Protein AF-A0A0M9AKG0-F1 (afdb_monomer_lite)

Organism: NCBI:txid1705562

Structure (mmCIF, N/CA/C/O backbone):
data_AF-A0A0M9AKG0-F1
#
_entry.id   AF-A0A0M9AKG0-F1
#
loop_
_atom_site.group_PDB
_atom_site.id
_atom_site.type_symbol
_atom_site.label_atom_id
_atom_site.label_alt_id
_atom_site.label_comp_id
_atom_site.label_asym_id
_atom_site.label_entity_id
_atom_site.label_seq_id
_atom_site.pdbx_PDB_ins_code
_atom_site.Cartn_x
_atom_site.Cartn_y
_atom_site.Cartn_z
_atom_site.occupancy
_atom_site.B_iso_or_equiv
_atom_site.auth_seq_id
_atom_site.auth_comp_id
_atom_site.auth_asym_id
_atom_site.auth_atom_id
_atom_site.pdbx_PDB_model_num
ATOM 1 N N . MET A 1 1 ? 23.202 -20.098 -25.723 1.00 34.38 1 MET A N 1
ATOM 2 C CA . MET A 1 1 ? 22.775 -20.138 -24.312 1.00 34.38 1 MET A CA 1
ATOM 3 C C . MET A 1 1 ? 21.914 -18.910 -24.114 1.00 34.38 1 MET A C 1
ATOM 5 O O . MET A 1 1 ? 22.447 -17.815 -24.132 1.00 34.38 1 MET A O 1
ATOM 9 N N . THR A 1 2 ? 20.597 -19.085 -24.135 1.00 39.84 2 THR A N 1
ATOM 10 C CA . THR A 1 2 ? 19.609 -18.013 -23.976 1.00 39.84 2 THR A CA 1
ATOM 11 C C . THR A 1 2 ? 19.445 -17.754 -22.484 1.00 39.84 2 THR A C 1
ATOM 13 O O . THR A 1 2 ? 18.692 -18.467 -21.825 1.00 39.84 2 THR A O 1
ATOM 16 N N . GLY A 1 3 ? 20.219 -16.813 -21.945 1.00 42.75 3 GLY A N 1
ATOM 17 C CA . GLY A 1 3 ? 19.875 -16.190 -20.674 1.00 42.75 3 GLY A CA 1
ATOM 18 C C . GLY A 1 3 ? 18.717 -15.248 -20.957 1.00 42.75 3 GLY A C 1
ATOM 19 O O . GLY A 1 3 ? 18.904 -14.227 -21.606 1.00 42.75 3 GLY A O 1
ATOM 20 N N . THR A 1 4 ? 17.502 -15.647 -20.602 1.00 48.03 4 THR A N 1
ATOM 21 C CA . THR A 1 4 ? 16.463 -14.672 -20.270 1.00 48.03 4 THR A CA 1
ATOM 22 C C . THR A 1 4 ? 16.919 -14.054 -18.959 1.00 48.03 4 THR A C 1
ATOM 24 O O . THR A 1 4 ? 16.683 -14.643 -17.906 1.00 48.03 4 THR A O 1
ATOM 27 N N . ASP A 1 5 ? 17.693 -12.974 -19.046 1.00 61.62 5 ASP A N 1
ATOM 28 C CA . ASP A 1 5 ? 18.072 -12.200 -17.870 1.00 61.62 5 ASP A CA 1
ATOM 29 C C . ASP A 1 5 ? 16.780 -11.594 -17.310 1.00 61.62 5 ASP A C 1
ATOM 31 O O . ASP A 1 5 ? 16.041 -10.912 -18.017 1.00 61.62 5 ASP A O 1
ATOM 35 N N . GLU A 1 6 ? 16.446 -11.947 -16.071 1.00 69.12 6 GLU A N 1
ATOM 36 C CA . GLU A 1 6 ? 15.325 -11.346 -15.350 1.00 69.12 6 GLU A CA 1
ATOM 37 C C . GLU A 1 6 ? 15.531 -9.826 -15.253 1.00 69.12 6 GLU A C 1
ATOM 39 O O . GLU A 1 6 ? 16.676 -9.362 -15.199 1.00 69.12 6 GLU A O 1
ATOM 44 N N . PRO A 1 7 ? 14.450 -9.025 -15.237 1.00 80.50 7 PRO A N 1
ATOM 45 C CA . PRO A 1 7 ? 14.588 -7.579 -15.174 1.00 80.50 7 PRO A CA 1
ATOM 46 C C . PRO A 1 7 ? 15.339 -7.142 -13.920 1.00 80.50 7 PRO A C 1
ATOM 48 O O . PRO A 1 7 ? 14.945 -7.471 -12.802 1.00 80.50 7 PRO A O 1
ATOM 51 N N . GLU A 1 8 ? 16.372 -6.318 -14.093 1.00 87.25 8 GLU A N 1
ATOM 52 C CA . GLU A 1 8 ? 17.011 -5.655 -12.962 1.00 87.25 8 GLU A CA 1
ATOM 53 C C . GLU A 1 8 ? 16.086 -4.564 -12.403 1.00 87.25 8 GLU A C 1
ATOM 55 O O . GLU A 1 8 ? 15.866 -3.510 -13.016 1.00 87.25 8 GLU A O 1
ATOM 60 N N . VAL A 1 9 ? 15.558 -4.811 -11.205 1.00 91.75 9 VAL A N 1
ATOM 61 C CA . VAL A 1 9 ? 14.687 -3.876 -10.488 1.00 91.75 9 VAL A CA 1
ATOM 62 C C . VAL A 1 9 ? 15.486 -3.213 -9.376 1.00 91.75 9 VAL A C 1
ATOM 64 O O . VAL A 1 9 ? 15.793 -3.822 -8.352 1.00 91.75 9 VAL A O 1
ATOM 67 N N . ARG A 1 10 ? 15.823 -1.940 -9.580 1.00 91.88 10 ARG A N 1
ATOM 68 C CA . ARG A 1 10 ? 16.573 -1.130 -8.615 1.00 91.88 10 ARG A CA 1
ATOM 69 C C . ARG A 1 10 ? 15.621 -0.558 -7.573 1.00 91.88 10 ARG A C 1
ATOM 71 O O . ARG A 1 10 ? 14.576 -0.017 -7.940 1.00 91.88 10 ARG A O 1
ATOM 78 N N . VAL A 1 11 ? 15.983 -0.645 -6.296 1.00 92.88 11 VAL A N 1
ATOM 79 C CA . VAL A 1 11 ? 15.228 -0.035 -5.193 1.00 92.88 11 VAL A CA 1
ATOM 80 C C . VAL A 1 11 ? 16.128 0.848 -4.337 1.00 92.88 11 VAL A C 1
ATOM 82 O O . VAL A 1 11 ? 17.211 0.449 -3.920 1.00 92.88 11 VAL A O 1
ATOM 85 N N . SER A 1 12 ? 15.674 2.066 -4.084 1.00 90.94 12 SER A N 1
ATOM 86 C CA . SER A 1 12 ? 16.310 3.043 -3.204 1.00 90.94 12 SER A CA 1
ATOM 87 C C . SER A 1 12 ? 16.049 2.711 -1.732 1.00 90.94 12 SER A C 1
ATOM 89 O O . SER A 1 12 ? 15.058 2.061 -1.392 1.00 90.94 12 SER A O 1
ATOM 91 N N . MET A 1 13 ? 16.905 3.207 -0.833 1.00 85.19 13 MET A N 1
ATOM 92 C CA . MET A 1 13 ? 16.675 3.112 0.615 1.00 85.19 13 MET A CA 1
ATOM 93 C C . MET A 1 13 ? 15.663 4.149 1.130 1.00 85.19 13 MET A C 1
ATOM 95 O O . MET A 1 13 ? 15.179 4.033 2.259 1.00 85.19 13 MET A O 1
ATOM 99 N N . ALA A 1 14 ? 15.362 5.172 0.331 1.00 85.69 14 ALA A N 1
ATOM 100 C CA . ALA A 1 14 ? 14.358 6.198 0.599 1.00 85.69 14 ALA A CA 1
ATOM 101 C C . ALA A 1 14 ? 13.249 6.177 -0.462 1.00 85.69 14 ALA A C 1
ATOM 103 O O . ALA A 1 14 ? 13.510 5.892 -1.629 1.00 85.69 14 ALA A O 1
ATOM 104 N N . SER A 1 15 ? 12.020 6.522 -0.082 1.00 87.94 15 SER A N 1
ATOM 105 C CA . SER A 1 15 ? 10.916 6.672 -1.034 1.00 87.94 15 SER A CA 1
ATOM 106 C C . SER A 1 15 ? 11.050 7.975 -1.825 1.00 87.94 15 SER A C 1
ATOM 108 O O . SER A 1 15 ? 11.291 9.030 -1.233 1.00 87.94 15 SER A O 1
ATOM 110 N N . GLY A 1 16 ? 10.835 7.924 -3.138 1.00 85.25 16 GLY A N 1
ATOM 111 C CA . GLY A 1 16 ? 10.825 9.105 -4.003 1.00 85.25 16 GLY A CA 1
ATOM 112 C C . GLY A 1 16 ? 9.478 9.823 -4.027 1.00 85.25 16 GLY A C 1
ATOM 113 O O . GLY A 1 16 ? 9.414 11.040 -3.883 1.00 85.25 16 GLY A O 1
ATOM 114 N N . LEU A 1 17 ? 8.388 9.076 -4.190 1.00 87.44 17 LEU A N 1
ATOM 115 C CA . LEU A 1 17 ? 7.030 9.617 -4.277 1.00 87.44 17 LEU A CA 1
ATOM 116 C C . LEU A 1 17 ? 6.109 8.859 -3.334 1.00 87.44 17 LEU A C 1
ATOM 118 O O . LEU A 1 17 ? 6.240 7.644 -3.185 1.00 87.44 17 LEU A O 1
ATOM 122 N N . ILE A 1 18 ? 5.182 9.581 -2.711 1.00 90.69 18 ILE A N 1
ATOM 123 C CA . ILE A 1 18 ? 4.145 9.001 -1.864 1.00 90.69 18 ILE A CA 1
ATOM 124 C C . ILE A 1 18 ? 2.788 9.511 -2.340 1.00 90.69 18 ILE A C 1
ATOM 126 O O . ILE A 1 18 ? 2.564 10.723 -2.377 1.00 90.69 18 ILE A O 1
ATOM 130 N N . TRP A 1 19 ? 1.882 8.588 -2.660 1.00 93.44 19 TRP A N 1
ATOM 131 C CA . TRP A 1 19 ? 0.456 8.873 -2.811 1.00 93.44 19 TRP A CA 1
ATOM 132 C C . TRP A 1 19 ? -0.253 8.526 -1.517 1.00 93.44 19 TRP A C 1
ATOM 134 O O . TRP A 1 19 ? -0.078 7.436 -0.974 1.00 93.44 19 TRP A O 1
ATOM 144 N N . GLU A 1 20 ? -1.058 9.455 -1.024 1.00 93.69 20 GLU A N 1
ATOM 145 C CA . GLU A 1 20 ? -1.881 9.258 0.154 1.00 93.69 20 GLU A CA 1
ATOM 146 C C . GLU A 1 20 ? -3.346 9.526 -0.189 1.00 93.69 20 GLU A C 1
ATOM 148 O O . GLU A 1 20 ? -3.754 10.671 -0.396 1.00 93.69 20 GLU A O 1
ATOM 153 N N . PHE A 1 21 ? -4.129 8.452 -0.251 1.00 94.81 21 PHE A N 1
ATOM 154 C CA . PHE A 1 21 ? -5.564 8.477 -0.511 1.00 94.81 21 PHE A CA 1
ATOM 155 C C . PHE A 1 21 ? -6.304 8.534 0.816 1.00 94.81 21 PHE A C 1
ATOM 157 O O . PHE A 1 21 ? -6.074 7.684 1.675 1.00 94.81 21 PHE A O 1
ATOM 164 N N . VAL A 1 22 ? -7.165 9.531 0.999 1.00 94.62 22 VAL A N 1
ATOM 165 C CA . VAL A 1 22 ? -7.749 9.854 2.306 1.00 94.62 22 VAL A CA 1
ATOM 166 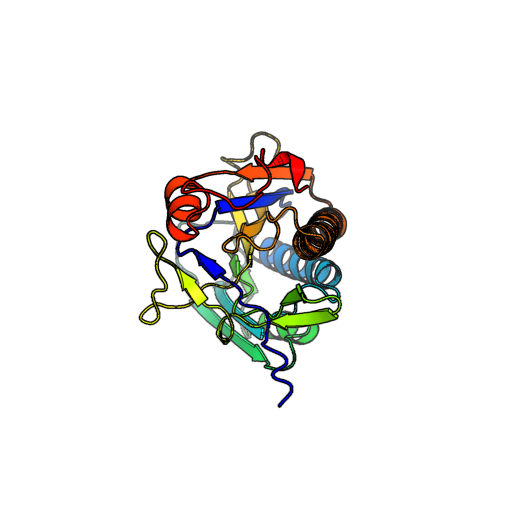C C . VAL A 1 22 ? -9.264 9.725 2.263 1.00 94.62 22 VAL A C 1
ATOM 168 O O . VAL A 1 22 ? -9.910 10.266 1.363 1.00 94.62 22 VAL A O 1
ATOM 171 N N . VAL A 1 23 ? -9.814 9.057 3.277 1.00 94.94 23 VAL A N 1
ATOM 172 C CA . VAL A 1 23 ? -11.254 8.882 3.484 1.00 94.94 23 VAL A CA 1
ATOM 173 C C . VAL A 1 23 ? -11.602 9.256 4.929 1.00 94.94 23 VAL A C 1
ATOM 175 O O . VAL A 1 23 ? -10.952 8.765 5.860 1.00 94.94 23 VAL A O 1
ATOM 178 N N . PRO A 1 24 ? -12.595 10.131 5.165 1.00 94.88 24 PRO A N 1
ATOM 179 C CA . PRO A 1 24 ? -13.084 10.421 6.509 1.00 94.88 24 PRO A CA 1
ATOM 180 C C . PRO A 1 24 ? -13.551 9.154 7.228 1.00 94.88 24 PRO A C 1
ATOM 182 O O . PRO A 1 24 ? -14.281 8.342 6.667 1.00 94.88 24 PRO A O 1
ATOM 185 N N . SER A 1 25 ? -13.154 8.998 8.489 1.00 94.94 25 SER A N 1
ATOM 186 C CA . SER A 1 25 ? -13.636 7.915 9.351 1.00 94.94 25 SER A CA 1
ATOM 187 C C . SER A 1 25 ? -14.855 8.406 10.126 1.00 94.94 25 SER A C 1
ATOM 189 O O . SER A 1 25 ? -14.812 9.474 10.745 1.00 94.94 25 SER A O 1
ATOM 191 N N . SER A 1 26 ? -15.943 7.635 10.085 1.00 94.44 26 SER A N 1
ATOM 192 C CA . SER A 1 26 ? -17.157 7.926 10.856 1.00 94.44 26 SER A CA 1
ATOM 193 C C . SER A 1 26 ? -17.128 7.299 12.250 1.00 94.44 26 SER A C 1
ATOM 195 O O . SER A 1 26 ? -17.953 7.649 13.094 1.00 94.44 26 SER A O 1
ATOM 197 N N . ALA A 1 27 ? -16.164 6.407 12.495 1.00 94.69 27 ALA A N 1
ATOM 198 C CA . ALA A 1 27 ? -15.975 5.748 13.769 1.00 94.69 27 ALA A CA 1
ATOM 199 C C . ALA A 1 27 ? -15.755 6.754 14.902 1.00 94.69 27 ALA A C 1
ATOM 201 O O . ALA A 1 27 ? -14.942 7.678 14.825 1.00 94.69 27 ALA A O 1
ATOM 202 N N . THR A 1 28 ? -16.463 6.510 15.996 1.00 92.81 28 THR A N 1
ATOM 203 C CA . THR A 1 28 ? -16.311 7.219 17.268 1.00 92.81 28 THR A CA 1
ATOM 204 C C . THR A 1 28 ? -15.777 6.297 18.363 1.00 92.81 28 THR A C 1
ATOM 206 O O . THR A 1 28 ? -15.184 6.772 19.340 1.00 92.81 28 THR A O 1
ATOM 209 N N . THR A 1 29 ? -15.915 4.979 18.177 1.00 92.75 29 THR A N 1
ATOM 210 C CA . THR A 1 29 ? -15.406 3.944 19.083 1.00 92.75 29 THR A CA 1
ATOM 211 C C . THR A 1 29 ? -14.364 3.037 18.430 1.00 92.75 29 THR A C 1
ATOM 213 O O . THR A 1 29 ? -14.227 2.981 17.206 1.00 92.75 29 THR A O 1
ATOM 216 N N . CYS A 1 30 ? -13.622 2.297 19.258 1.00 91.94 30 CYS A N 1
ATOM 217 C CA . CYS A 1 30 ? -12.679 1.284 18.787 1.00 91.94 30 CYS A CA 1
ATOM 218 C C . CYS A 1 30 ? -13.396 0.184 17.986 1.00 91.94 30 CYS A C 1
ATOM 220 O O . CYS A 1 30 ? -12.938 -0.183 16.906 1.00 91.94 30 CYS A O 1
ATOM 222 N N . ALA A 1 31 ? -14.542 -0.321 18.464 1.00 92.06 31 ALA A N 1
ATOM 223 C CA . ALA A 1 31 ? -15.277 -1.361 17.742 1.00 92.06 31 ALA A CA 1
ATOM 224 C C . ALA A 1 31 ? -15.759 -0.901 16.353 1.00 92.06 31 ALA A C 1
ATOM 226 O O . ALA A 1 31 ? -15.714 -1.686 15.400 1.00 92.06 31 ALA A O 1
ATOM 227 N N . GLU A 1 32 ? -16.197 0.357 16.235 1.00 95.38 32 GLU A N 1
ATOM 228 C CA . GLU A 1 32 ? -16.553 0.970 14.953 1.00 95.38 32 GLU A CA 1
ATOM 229 C C . GLU A 1 32 ? -15.333 1.098 14.036 1.00 95.38 32 GLU A C 1
ATOM 231 O O . GLU A 1 32 ? -15.406 0.688 12.880 1.00 95.38 32 GLU A O 1
ATOM 236 N N . GLU A 1 33 ? -14.196 1.570 14.556 1.00 95.25 33 GLU A N 1
ATOM 237 C CA . GLU A 1 33 ? -12.953 1.700 13.784 1.00 95.25 33 GLU A CA 1
ATOM 238 C C . GLU A 1 33 ? -12.469 0.360 13.252 1.00 95.25 33 GLU A C 1
ATOM 240 O O . GLU A 1 33 ? -12.181 0.250 12.065 1.00 95.25 33 GLU A O 1
ATOM 245 N N . ALA A 1 34 ? -12.444 -0.685 14.080 1.00 94.88 34 ALA A N 1
ATOM 246 C CA . ALA A 1 34 ? -11.999 -1.994 13.623 1.00 94.88 34 ALA A CA 1
ATOM 247 C C . ALA A 1 34 ? -12.909 -2.531 12.510 1.00 94.88 34 ALA A C 1
ATOM 249 O O . ALA A 1 34 ? -12.433 -3.185 11.583 1.00 94.88 34 ALA A O 1
ATOM 250 N N . LYS A 1 35 ? -14.218 -2.249 12.574 1.00 95.69 35 LYS A N 1
ATOM 251 C CA . LYS A 1 35 ? -15.150 -2.598 11.498 1.00 95.69 35 LYS A CA 1
ATOM 252 C C . LYS A 1 35 ? -14.859 -1.793 10.232 1.00 95.69 35 LYS A C 1
ATOM 254 O O . LYS A 1 35 ? -14.801 -2.398 9.164 1.00 95.69 35 LYS A O 1
ATOM 259 N N . GLU A 1 36 ? -14.660 -0.480 10.352 1.00 96.19 36 GLU A N 1
ATOM 260 C CA . GLU A 1 36 ? -14.293 0.379 9.222 1.00 96.19 36 GLU A CA 1
ATOM 261 C C . GLU A 1 36 ? -12.979 -0.087 8.583 1.00 96.19 36 GLU A C 1
ATOM 263 O O . GLU A 1 36 ? -12.965 -0.358 7.390 1.00 96.19 36 GLU A O 1
ATOM 268 N N . MET A 1 37 ? -11.911 -0.295 9.359 1.00 96.56 37 MET A N 1
ATOM 269 C CA . MET A 1 37 ? -10.606 -0.767 8.877 1.00 96.56 37 MET A CA 1
ATOM 270 C C . MET A 1 37 ? -10.705 -2.107 8.136 1.00 96.56 37 MET A C 1
ATOM 272 O O . MET A 1 37 ? -10.102 -2.288 7.077 1.00 96.56 37 MET A O 1
ATOM 276 N N . VAL A 1 38 ? -11.482 -3.053 8.674 1.00 96.75 38 VAL A N 1
ATOM 277 C CA . VAL A 1 38 ? -11.705 -4.363 8.046 1.00 96.75 38 VAL A CA 1
ATOM 278 C C . VAL A 1 38 ? -12.441 -4.221 6.715 1.00 96.75 38 VAL A C 1
ATOM 280 O O . VAL A 1 38 ? -12.007 -4.806 5.725 1.00 96.75 38 VAL A O 1
ATOM 283 N N . GLN A 1 39 ? -13.524 -3.439 6.681 1.00 96.19 39 GLN A N 1
ATOM 284 C CA . GLN A 1 39 ? -14.291 -3.181 5.456 1.00 96.19 39 GLN A CA 1
ATOM 285 C C . GLN A 1 39 ? -13.451 -2.450 4.407 1.00 96.19 39 GLN A C 1
ATOM 287 O O . GLN A 1 39 ? -13.489 -2.791 3.229 1.00 96.19 39 GLN A O 1
ATOM 292 N N . PHE A 1 40 ? -12.652 -1.487 4.849 1.00 96.06 40 PHE A N 1
ATOM 293 C CA . PHE A 1 40 ? -11.781 -0.692 4.000 1.00 96.06 40 PHE A CA 1
ATOM 294 C C . PHE A 1 40 ? -10.680 -1.541 3.358 1.00 96.06 40 PHE A C 1
ATOM 296 O O . PHE A 1 40 ? -10.438 -1.458 2.156 1.00 96.06 40 PHE A O 1
ATOM 303 N N . CYS A 1 41 ? -10.048 -2.423 4.136 1.00 96.94 41 CYS A N 1
ATOM 304 C CA . CYS A 1 41 ? -9.078 -3.371 3.596 1.00 96.94 41 CYS A CA 1
ATOM 305 C C . CYS A 1 41 ? -9.742 -4.381 2.646 1.00 96.94 41 CYS A C 1
ATOM 307 O O . CYS A 1 41 ? -9.172 -4.670 1.601 1.00 96.94 41 CYS A O 1
ATOM 309 N N . ASP A 1 42 ? -10.935 -4.898 2.967 1.00 96.56 42 ASP A N 1
ATOM 310 C CA . ASP A 1 42 ? -11.700 -5.804 2.089 1.00 96.56 42 ASP A CA 1
ATOM 311 C C . ASP A 1 42 ? -11.968 -5.181 0.708 1.00 96.56 42 ASP A C 1
ATOM 313 O O . ASP A 1 42 ? -11.706 -5.804 -0.322 1.00 96.56 42 ASP A O 1
ATOM 317 N N . GLN A 1 43 ? -12.384 -3.911 0.678 1.00 96.06 43 GLN A N 1
ATOM 318 C CA . GLN A 1 43 ? -12.536 -3.141 -0.561 1.00 96.06 43 GLN A CA 1
ATOM 319 C C . GLN A 1 43 ? -11.206 -3.006 -1.312 1.00 96.06 43 GLN A C 1
ATOM 321 O O . GLN A 1 43 ? -11.139 -3.288 -2.510 1.00 96.06 43 GLN A O 1
ATOM 326 N N . LEU A 1 44 ? -10.134 -2.646 -0.600 1.00 96.12 44 LEU A N 1
ATOM 327 C CA . LEU A 1 44 ? -8.806 -2.431 -1.175 1.00 96.12 44 LEU A CA 1
ATOM 328 C C . LEU A 1 44 ? -8.230 -3.688 -1.849 1.00 96.12 44 LEU A C 1
ATOM 330 O O . LEU A 1 44 ? -7.586 -3.580 -2.889 1.00 96.12 44 LEU A O 1
ATOM 334 N N . TYR A 1 45 ? -8.518 -4.885 -1.326 1.00 95.62 45 TYR A N 1
ATOM 335 C CA . TYR A 1 45 ? -8.111 -6.146 -1.962 1.00 95.62 45 TYR A CA 1
ATOM 336 C C . TYR A 1 45 ? -8.640 -6.304 -3.394 1.00 95.62 45 TYR A C 1
ATOM 338 O O . TYR A 1 45 ? -8.032 -7.021 -4.189 1.00 95.62 45 TYR A O 1
ATOM 346 N N . SER A 1 46 ? -9.745 -5.640 -3.742 1.00 91.88 46 SER A N 1
ATOM 347 C CA . SER A 1 46 ? -10.271 -5.648 -5.112 1.00 91.88 46 SER A CA 1
ATOM 348 C C . SER A 1 46 ? -9.416 -4.806 -6.067 1.00 91.88 46 SER A C 1
ATOM 350 O O . SER A 1 46 ? -9.297 -5.167 -7.234 1.00 91.88 46 SER A O 1
ATOM 352 N N . ALA A 1 47 ? -8.778 -3.739 -5.572 1.00 95.06 47 ALA A N 1
ATOM 353 C CA . ALA A 1 47 ? -7.899 -2.864 -6.355 1.00 95.06 47 ALA A CA 1
ATOM 354 C C . ALA A 1 47 ? -6.525 -3.485 -6.650 1.00 95.06 47 ALA A C 1
ATOM 356 O O . ALA A 1 47 ? -5.819 -3.058 -7.556 1.00 95.06 47 ALA A O 1
ATOM 357 N N . PHE A 1 48 ? -6.121 -4.499 -5.883 1.00 95.62 48 PHE A N 1
ATOM 358 C CA . PHE A 1 48 ? -4.832 -5.170 -6.063 1.00 95.62 48 PHE A CA 1
ATOM 359 C C . PHE A 1 48 ? -4.720 -5.875 -7.419 1.00 95.62 48 PHE A C 1
ATOM 361 O O . PHE A 1 48 ? -3.657 -5.844 -8.049 1.00 95.62 48 PHE A O 1
ATOM 368 N N . GLY A 1 49 ? -5.825 -6.473 -7.878 1.00 90.94 49 GLY A N 1
ATOM 369 C CA . GLY A 1 49 ? -5.925 -7.128 -9.178 1.00 90.94 49 GLY A CA 1
ATOM 370 C C . GLY A 1 49 ? -4.771 -8.098 -9.450 1.00 90.94 49 GLY A C 1
ATOM 371 O O . GLY A 1 49 ? -4.387 -8.900 -8.601 1.00 90.94 49 GLY A O 1
ATOM 372 N N . GLU A 1 50 ? -4.214 -8.018 -10.657 1.00 91.31 50 GLU A N 1
ATOM 373 C CA . GLU A 1 50 ? -2.992 -8.740 -11.037 1.00 91.31 50 GLU A CA 1
ATOM 374 C C . GLU A 1 50 ? -1.715 -7.934 -10.749 1.00 91.31 50 GLU A C 1
ATOM 376 O O . GLU A 1 50 ? -0.618 -8.442 -10.968 1.00 91.31 50 GLU A O 1
ATOM 381 N N . PHE A 1 51 ? -1.840 -6.675 -10.316 1.00 96.69 51 PHE A N 1
ATOM 382 C CA . PHE A 1 51 ? -0.701 -5.775 -10.159 1.00 96.69 51 PHE A CA 1
ATOM 383 C C . PHE A 1 51 ? 0.094 -6.062 -8.887 1.00 96.69 51 PHE A C 1
ATOM 385 O O . PHE A 1 51 ? 1.318 -6.143 -8.948 1.00 96.69 51 PHE A O 1
ATOM 392 N N . LEU A 1 52 ? -0.592 -6.224 -7.754 1.00 96.38 52 LEU A N 1
ATOM 393 C CA . LEU A 1 52 ? 0.018 -6.411 -6.439 1.00 96.38 52 LEU A CA 1
ATOM 394 C C . LEU A 1 52 ? -0.575 -7.654 -5.777 1.00 96.38 52 LEU A C 1
ATOM 396 O O . LEU A 1 52 ? -1.785 -7.783 -5.648 1.00 96.38 52 LEU A O 1
ATOM 400 N N . VAL A 1 53 ? 0.269 -8.568 -5.308 1.00 97.19 53 VAL A N 1
ATOM 401 C CA . VAL A 1 53 ? -0.163 -9.723 -4.512 1.00 97.19 53 VAL A CA 1
ATOM 402 C C . VAL A 1 53 ? 0.561 -9.694 -3.165 1.00 97.19 53 VAL A C 1
ATOM 404 O O . VAL A 1 53 ? 1.774 -9.916 -3.136 1.00 97.19 53 VAL A O 1
ATOM 407 N N . PRO A 1 54 ? -0.135 -9.449 -2.040 1.00 96.69 54 PRO A N 1
ATOM 408 C CA . PRO A 1 54 ? 0.521 -9.384 -0.742 1.00 96.69 54 PRO A CA 1
ATOM 409 C C . PRO A 1 54 ? 0.963 -10.768 -0.280 1.00 96.69 54 PRO A C 1
ATOM 411 O O . PRO A 1 54 ? 0.176 -11.714 -0.318 1.00 96.69 54 PRO A O 1
ATOM 414 N N . LEU A 1 55 ? 2.216 -10.910 0.163 1.00 97.38 55 LEU A N 1
ATOM 415 C CA . LEU A 1 55 ? 2.746 -12.193 0.651 1.00 97.38 55 LEU A CA 1
ATOM 416 C C . LEU A 1 55 ? 2.934 -12.210 2.168 1.00 97.38 55 LEU A C 1
ATOM 418 O O . LEU A 1 55 ? 2.937 -13.296 2.761 1.00 97.38 55 LEU A O 1
ATOM 422 N N . GLU A 1 56 ? 3.072 -11.039 2.795 1.00 97.00 56 GLU A N 1
ATOM 423 C CA . GLU A 1 56 ? 3.174 -10.864 4.240 1.00 97.00 56 GLU A CA 1
ATOM 424 C C . GLU A 1 56 ? 2.334 -9.672 4.723 1.00 97.00 56 GLU A C 1
ATOM 426 O O . GLU A 1 56 ? 2.297 -8.616 4.101 1.00 97.00 56 GLU A O 1
ATOM 431 N N . ILE A 1 57 ? 1.646 -9.841 5.853 1.00 96.38 57 ILE A N 1
ATOM 432 C CA . ILE A 1 57 ? 0.943 -8.757 6.552 1.00 96.38 57 ILE A CA 1
ATOM 433 C C . ILE A 1 57 ? 1.263 -8.898 8.037 1.00 96.38 57 ILE A C 1
ATOM 435 O O . ILE A 1 57 ? 0.967 -9.938 8.638 1.00 96.38 57 ILE A O 1
ATOM 439 N N . SER A 1 58 ? 1.864 -7.862 8.628 1.00 96.12 58 SER A N 1
ATOM 440 C CA . SER A 1 58 ? 2.269 -7.845 10.037 1.00 96.12 58 SER A CA 1
ATOM 441 C C . SER A 1 58 ? 1.760 -6.599 10.757 1.00 96.12 58 SER A C 1
ATOM 443 O O . SER A 1 58 ? 2.155 -5.476 10.450 1.00 96.12 58 SER A O 1
ATOM 445 N N . TYR A 1 59 ? 0.855 -6.777 11.720 1.00 96.44 59 TYR A N 1
ATOM 446 C CA . TYR A 1 59 ? 0.160 -5.662 12.365 1.00 96.44 59 TYR A CA 1
ATOM 447 C C . TYR A 1 59 ? -0.241 -5.951 13.811 1.00 96.44 59 TYR A C 1
ATOM 449 O O . TYR A 1 59 ? -0.219 -7.087 14.290 1.00 96.44 59 TYR A O 1
ATOM 457 N N . GLY A 1 60 ? -0.573 -4.882 14.534 1.00 94.44 60 GLY A N 1
ATOM 458 C CA . GLY A 1 60 ? -1.060 -4.938 15.905 1.00 94.44 60 GLY A CA 1
ATOM 459 C C . GLY A 1 60 ? -2.570 -4.750 15.969 1.00 94.44 60 GLY A C 1
ATOM 460 O O . GLY A 1 60 ? -3.115 -3.895 15.278 1.00 94.44 60 GLY A O 1
ATOM 461 N N . ILE A 1 61 ? -3.224 -5.522 16.832 1.00 94.12 61 ILE A N 1
ATOM 462 C CA . ILE A 1 61 ? -4.613 -5.323 17.238 1.00 94.12 61 ILE A CA 1
ATOM 463 C C . ILE A 1 61 ? -4.611 -5.093 18.741 1.00 94.12 61 ILE A C 1
ATOM 465 O O . ILE A 1 61 ? -4.178 -5.963 19.497 1.00 94.12 61 ILE A O 1
ATOM 469 N N . THR A 1 62 ? -5.102 -3.944 19.185 1.00 91.94 62 THR A N 1
ATOM 470 C CA . THR A 1 62 ? -5.288 -3.690 20.615 1.00 91.94 62 THR A CA 1
ATOM 471 C C . THR A 1 62 ? -6.679 -4.155 21.023 1.00 91.94 62 THR A C 1
ATOM 473 O O . THR A 1 62 ? -7.668 -3.745 20.419 1.00 91.94 62 THR A O 1
ATOM 476 N N . LYS A 1 63 ? -6.766 -5.024 22.032 1.00 90.69 63 LYS A N 1
ATOM 477 C CA . LYS A 1 63 ? -8.026 -5.516 22.598 1.00 90.69 63 LYS A CA 1
ATOM 478 C C . LYS A 1 63 ? -8.447 -4.680 23.797 1.00 90.69 63 LYS A C 1
ATOM 480 O O . LYS A 1 63 ? -7.610 -4.309 24.622 1.00 90.69 63 LYS A O 1
ATOM 485 N N . PHE A 1 64 ? -9.754 -4.509 23.941 1.00 87.94 64 PHE A N 1
ATOM 486 C CA . PHE A 1 64 ? -10.369 -3.888 25.104 1.00 87.94 64 PHE A CA 1
ATOM 487 C C . PHE A 1 64 ? -11.498 -4.766 25.657 1.00 87.94 64 PHE A C 1
ATOM 489 O O . PHE A 1 64 ? -12.247 -5.404 24.907 1.00 87.94 64 PHE A O 1
ATOM 496 N N . ASP A 1 65 ? -11.621 -4.773 26.986 1.00 85.62 65 ASP A N 1
ATOM 497 C CA . ASP A 1 65 ? -12.656 -5.522 27.714 1.00 85.62 65 ASP A CA 1
ATOM 498 C C . ASP A 1 65 ? -14.049 -4.896 27.579 1.00 85.62 65 ASP A C 1
ATOM 500 O O . ASP A 1 65 ? -15.049 -5.555 27.849 1.00 85.62 65 ASP A O 1
ATOM 504 N N . GLN A 1 66 ? -14.116 -3.627 27.172 1.00 86.44 66 GLN A N 1
ATOM 505 C CA . GLN A 1 66 ? -15.329 -2.869 26.872 1.00 86.44 66 GLN A CA 1
ATOM 506 C C . GLN A 1 66 ? -15.056 -1.978 25.662 1.00 86.44 66 GLN A C 1
ATOM 508 O O . GLN A 1 66 ? -13.902 -1.640 25.398 1.00 86.44 66 GLN A O 1
ATOM 513 N N . ASP A 1 67 ? -16.104 -1.585 24.941 1.00 88.00 67 ASP A N 1
ATOM 514 C CA . ASP A 1 67 ? -15.947 -0.596 23.878 1.00 88.00 67 ASP A CA 1
ATOM 515 C C . ASP A 1 67 ? -15.664 0.793 24.456 1.00 88.00 67 ASP A C 1
ATOM 517 O O . ASP A 1 67 ? -16.201 1.185 25.496 1.00 88.00 67 ASP A O 1
ATOM 521 N N . THR A 1 68 ? -14.777 1.525 23.793 1.00 83.31 68 THR A N 1
ATOM 522 C CA . THR A 1 68 ? -14.259 2.808 24.268 1.00 83.31 68 THR A CA 1
ATOM 523 C C . THR A 1 68 ? -14.174 3.796 23.123 1.00 83.31 68 THR A C 1
ATOM 525 O O . THR A 1 68 ? -13.956 3.406 21.977 1.00 83.31 68 THR A O 1
ATOM 528 N N . ASN A 1 69 ? -14.255 5.087 23.443 1.00 86.75 69 ASN A N 1
ATOM 529 C CA . ASN A 1 69 ? -13.957 6.145 22.481 1.00 86.75 69 ASN A CA 1
ATOM 530 C C . ASN A 1 69 ? -12.549 5.962 21.898 1.00 86.75 69 ASN A C 1
ATOM 532 O O . ASN A 1 69 ? -11.646 5.490 22.598 1.00 86.75 69 ASN A O 1
ATOM 536 N N . LEU A 1 70 ? -12.353 6.412 20.660 1.00 80.44 70 LEU A N 1
ATOM 537 C CA . LEU A 1 70 ? -11.046 6.437 20.006 1.00 80.44 70 LEU A CA 1
ATOM 538 C C . LEU A 1 70 ? -10.042 7.237 20.849 1.00 80.44 70 LEU A C 1
ATOM 540 O O . LEU A 1 70 ? -10.100 8.463 20.933 1.00 80.44 70 LEU A O 1
ATOM 544 N N . ARG A 1 71 ? -9.145 6.529 21.543 1.00 67.12 71 ARG A N 1
ATOM 545 C CA . ARG A 1 71 ? -8.092 7.119 22.378 1.00 67.12 71 ARG A CA 1
ATOM 546 C C . ARG A 1 71 ? -6.731 6.529 22.006 1.00 67.12 71 ARG A C 1
ATOM 548 O O . ARG A 1 71 ? -6.382 5.471 22.525 1.00 67.12 71 ARG A O 1
ATOM 555 N N . PRO A 1 72 ? -5.928 7.229 21.187 1.00 55.00 72 PRO A N 1
ATOM 556 C CA . PRO A 1 72 ? -4.575 6.792 20.839 1.00 55.00 72 PRO A CA 1
ATOM 557 C C . PRO A 1 72 ? -3.558 6.878 22.000 1.00 55.00 72 PRO A C 1
ATOM 559 O O . PRO A 1 72 ? -2.440 6.387 21.862 1.00 55.00 72 PRO A O 1
ATOM 562 N N . ASP A 1 73 ? -3.933 7.439 23.161 1.00 53.50 73 ASP A N 1
ATOM 563 C CA . ASP A 1 73 ? -2.947 7.918 24.147 1.00 53.50 73 ASP A CA 1
ATOM 564 C C . ASP A 1 73 ? -2.978 7.187 25.506 1.00 53.50 73 ASP A C 1
ATOM 566 O O . ASP A 1 73 ? -2.021 7.264 26.278 1.00 53.50 73 ASP A O 1
ATOM 570 N N . SER A 1 74 ? -4.057 6.465 25.835 1.00 52.94 74 SER A N 1
ATOM 571 C CA . SER A 1 74 ? -4.188 5.744 27.113 1.00 52.94 74 SER A CA 1
ATOM 572 C C . SER A 1 74 ? -4.135 4.236 26.885 1.00 52.94 74 SER A C 1
ATOM 574 O O . SER A 1 74 ? -5.148 3.582 26.660 1.00 52.94 74 SER A O 1
ATOM 576 N N . ASN A 1 75 ? -2.914 3.710 26.918 1.00 56.88 75 ASN A N 1
ATOM 577 C CA . ASN A 1 75 ? -2.520 2.356 26.534 1.00 56.88 75 ASN A CA 1
ATOM 578 C C . ASN A 1 75 ? -2.941 1.281 27.569 1.00 56.88 75 ASN A C 1
ATOM 580 O O . ASN A 1 75 ? -2.092 0.651 28.196 1.00 56.88 75 ASN A O 1
ATOM 584 N N . THR A 1 76 ? -4.244 1.102 27.809 1.00 69.69 76 THR A N 1
ATOM 585 C CA . THR A 1 76 ? -4.761 0.101 28.771 1.00 69.69 76 THR A CA 1
ATOM 586 C C . THR A 1 76 ? -5.184 -1.221 28.128 1.00 69.69 76 THR A C 1
ATOM 588 O O . THR A 1 76 ? -5.574 -2.135 28.847 1.00 69.69 76 THR A O 1
ATOM 591 N N . GLY A 1 77 ? -5.150 -1.324 26.797 1.00 79.06 77 GLY A N 1
ATOM 592 C CA . GLY A 1 77 ? -5.545 -2.532 26.072 1.00 79.06 77 GLY A CA 1
ATOM 593 C C . GLY A 1 77 ? -4.416 -3.555 25.915 1.00 79.06 77 GLY A C 1
ATOM 594 O O . GLY A 1 77 ? -3.231 -3.222 25.972 1.00 79.06 77 GLY A O 1
ATOM 595 N N . GLU A 1 78 ? -4.785 -4.815 25.687 1.00 89.62 78 GLU A N 1
ATOM 596 C CA . GLU A 1 78 ? -3.841 -5.899 25.392 1.00 89.62 78 GLU A CA 1
ATOM 597 C C . GLU A 1 78 ? -3.458 -5.863 23.905 1.00 89.62 78 GLU A C 1
ATOM 599 O O . GLU A 1 78 ? -4.320 -5.994 23.037 1.00 89.62 78 GLU A O 1
ATOM 604 N N . LEU A 1 79 ? -2.167 -5.714 23.594 1.00 91.62 79 LEU A N 1
ATOM 605 C CA . LEU A 1 79 ? -1.682 -5.756 22.214 1.00 91.62 79 LEU A CA 1
ATOM 606 C C . LEU A 1 79 ? -1.496 -7.199 21.739 1.00 91.62 79 LEU A C 1
ATOM 608 O O . LEU A 1 79 ? -0.635 -7.928 22.232 1.00 91.62 79 LEU A O 1
ATOM 612 N N . VAL A 1 80 ? -2.216 -7.562 20.686 1.00 93.94 80 VAL A N 1
ATOM 613 C CA . VAL A 1 80 ? -2.060 -8.822 19.967 1.00 93.94 80 VAL A CA 1
ATOM 614 C C . VAL A 1 80 ? -1.383 -8.563 18.632 1.00 93.94 80 VAL A C 1
ATOM 616 O O . VAL A 1 80 ? -1.880 -7.805 17.803 1.00 93.94 80 VAL A O 1
ATOM 619 N N . ARG A 1 81 ? -0.244 -9.216 18.396 1.00 95.25 81 ARG A N 1
ATOM 620 C CA . ARG A 1 81 ? 0.428 -9.175 17.093 1.00 95.25 81 ARG A CA 1
ATOM 621 C C . ARG A 1 81 ? -0.154 -10.232 16.162 1.00 95.25 81 ARG A C 1
ATOM 623 O O . ARG A 1 81 ? -0.391 -11.373 16.568 1.00 95.25 81 ARG A O 1
ATOM 630 N N . ARG A 1 82 ? -0.377 -9.842 14.912 1.00 95.31 82 ARG A N 1
ATOM 631 C CA . ARG A 1 82 ? -0.812 -10.707 13.819 1.00 95.31 82 ARG A CA 1
ATOM 632 C C . ARG A 1 82 ? 0.248 -10.706 12.741 1.00 95.31 82 ARG A C 1
ATOM 634 O O . ARG A 1 82 ? 0.741 -9.654 12.361 1.00 95.31 82 ARG A O 1
ATOM 641 N N . GLU A 1 83 ? 0.572 -11.901 12.274 1.00 96.62 83 GLU A N 1
ATOM 642 C CA . GLU A 1 83 ? 1.505 -12.133 11.185 1.00 96.62 83 GLU A CA 1
ATOM 643 C C . GLU A 1 83 ? 0.893 -13.206 10.290 1.00 96.62 83 GLU A C 1
ATOM 645 O O . GLU A 1 83 ? 0.649 -14.334 10.728 1.00 96.62 83 GLU A O 1
ATOM 650 N N . VAL A 1 84 ? 0.591 -12.833 9.051 1.00 97.12 84 VAL A N 1
ATOM 651 C CA . VAL A 1 84 ? 0.081 -13.742 8.023 1.00 97.12 84 VAL A CA 1
ATOM 652 C C . VAL A 1 84 ? 1.125 -13.801 6.926 1.00 97.12 84 VAL A C 1
ATOM 654 O O . VAL A 1 84 ? 1.585 -12.763 6.462 1.00 97.12 84 VAL A O 1
ATOM 657 N N . ARG A 1 85 ? 1.512 -15.013 6.525 1.00 97.50 85 ARG A N 1
ATOM 658 C CA . ARG A 1 85 ? 2.471 -15.244 5.443 1.00 97.50 85 ARG A CA 1
ATOM 659 C C . ARG A 1 85 ? 1.950 -16.310 4.501 1.00 97.50 85 ARG A C 1
ATOM 661 O O . ARG A 1 85 ? 1.684 -17.432 4.934 1.00 97.50 85 ARG A O 1
ATOM 668 N N . ASN A 1 86 ? 1.869 -15.988 3.216 1.00 96.94 86 ASN A N 1
ATOM 669 C CA . ASN A 1 86 ? 1.487 -16.944 2.187 1.00 96.94 86 ASN A CA 1
ATOM 670 C C . ASN A 1 86 ? 2.262 -16.671 0.893 1.00 96.94 86 ASN A C 1
ATOM 672 O O . ASN A 1 86 ? 2.007 -15.703 0.188 1.00 96.94 86 ASN A O 1
ATOM 676 N N . LYS A 1 87 ? 3.175 -17.584 0.536 1.00 94.06 87 LYS A N 1
ATOM 677 C CA . LYS A 1 87 ? 3.979 -17.487 -0.695 1.00 94.06 87 LYS A CA 1
ATOM 678 C C . LYS A 1 87 ? 3.150 -17.521 -1.981 1.00 94.06 87 LYS A C 1
ATOM 680 O O . LYS A 1 87 ? 3.670 -17.217 -3.045 1.00 94.06 87 LYS A O 1
ATOM 685 N N . LYS A 1 88 ? 1.888 -17.946 -1.930 1.00 95.25 88 LYS A N 1
ATOM 686 C CA . LYS A 1 88 ? 0.987 -17.928 -3.092 1.00 95.25 88 LYS A CA 1
ATOM 687 C C . LYS A 1 88 ? 0.174 -16.637 -3.194 1.00 95.25 88 LYS A C 1
ATOM 689 O O . LYS A 1 88 ? -0.559 -16.493 -4.163 1.00 95.25 88 LYS A O 1
ATOM 694 N N . GLY A 1 89 ? 0.319 -15.731 -2.233 1.00 96.38 89 GLY A N 1
ATOM 695 C CA . GLY A 1 89 ? -0.562 -14.589 -2.051 1.00 96.38 89 GLY A CA 1
ATOM 696 C C . GLY A 1 89 ? -1.517 -14.809 -0.892 1.00 96.38 89 GLY A C 1
ATOM 697 O O . GLY A 1 89 ? -2.096 -15.885 -0.743 1.00 96.38 89 GLY A O 1
ATOM 698 N N . ILE A 1 90 ? -1.651 -13.782 -0.063 1.00 97.50 90 ILE A N 1
ATOM 699 C CA . ILE A 1 90 ? -2.633 -13.698 1.008 1.00 97.50 90 ILE A CA 1
ATOM 700 C C . ILE A 1 90 ? -3.951 -13.280 0.369 1.00 97.50 90 ILE A C 1
ATOM 702 O O . ILE A 1 90 ? -4.040 -12.251 -0.294 1.00 97.50 90 ILE A O 1
ATOM 706 N N . SER A 1 91 ? -4.981 -14.092 0.557 1.00 96.38 91 SER A N 1
ATOM 707 C CA . SER A 1 91 ? -6.337 -13.745 0.144 1.00 96.38 91 SER A CA 1
ATOM 708 C C . SER A 1 91 ? -7.000 -12.801 1.144 1.00 96.38 91 SER A C 1
ATOM 710 O O . SER A 1 91 ? -6.720 -12.842 2.346 1.00 96.38 91 SER A O 1
ATOM 712 N N . VAL A 1 92 ? -7.993 -12.041 0.677 1.00 96.25 92 VAL A N 1
ATOM 713 C CA . VAL A 1 92 ? -8.834 -11.223 1.561 1.00 96.25 92 VAL A CA 1
ATOM 714 C C . VAL A 1 92 ? -9.457 -12.057 2.683 1.00 96.25 92 VAL A C 1
ATOM 716 O O . VAL A 1 92 ? -9.474 -11.643 3.833 1.00 96.25 92 VAL A O 1
ATOM 719 N N . ARG A 1 93 ? -9.855 -13.307 2.406 1.00 97.06 93 ARG A N 1
ATOM 720 C CA . ARG A 1 93 ? -10.390 -14.225 3.422 1.00 97.06 93 ARG A CA 1
ATOM 721 C C . ARG A 1 93 ? -9.372 -14.553 4.518 1.00 97.06 93 ARG A C 1
ATOM 723 O O . ARG A 1 93 ? -9.760 -14.682 5.680 1.00 97.06 93 ARG A O 1
ATOM 730 N N . GLU A 1 94 ? -8.102 -14.742 4.166 1.00 97.38 94 GLU A N 1
ATOM 731 C CA . GLU A 1 94 ? -7.035 -14.982 5.144 1.00 97.38 94 GLU A CA 1
ATOM 732 C C . GLU A 1 94 ? -6.795 -13.749 6.014 1.00 97.38 94 GLU A C 1
ATOM 734 O O . GLU A 1 94 ? -6.700 -13.893 7.234 1.00 97.38 94 GLU A O 1
ATOM 739 N N . PHE A 1 95 ? -6.792 -12.555 5.415 1.00 96.88 95 PHE A N 1
ATOM 740 C CA . PHE A 1 95 ? -6.730 -11.292 6.151 1.00 96.88 95 PHE A CA 1
ATOM 741 C C . PHE A 1 95 ? -7.938 -11.103 7.085 1.00 96.88 95 PHE A C 1
ATOM 743 O O . PHE A 1 95 ? -7.775 -10.883 8.283 1.00 96.88 95 PHE A O 1
ATOM 750 N N . LEU A 1 96 ? -9.165 -11.275 6.587 1.00 96.31 96 LEU A N 1
ATOM 751 C CA . LEU A 1 96 ? -10.378 -11.164 7.403 1.00 96.31 96 LEU A CA 1
ATOM 752 C C . LEU A 1 96 ? -10.320 -12.122 8.599 1.00 96.31 96 LEU A C 1
ATOM 754 O O . LEU A 1 96 ? -10.598 -11.725 9.729 1.00 96.31 96 LEU A O 1
ATOM 758 N N . LYS A 1 97 ? -9.862 -13.361 8.381 1.00 96.50 97 LYS A N 1
ATOM 759 C CA . LYS A 1 97 ? -9.669 -14.329 9.464 1.00 96.50 97 LYS A CA 1
ATOM 760 C C . LYS A 1 97 ? -8.602 -13.884 10.471 1.00 96.50 97 LYS A C 1
ATOM 762 O O . LYS A 1 97 ? -8.771 -14.134 11.660 1.00 96.50 97 LYS A O 1
ATOM 767 N N . SER A 1 98 ? -7.514 -13.242 10.039 1.00 95.62 98 SER A N 1
ATOM 768 C CA . SER A 1 98 ? -6.456 -12.800 10.961 1.00 95.62 98 SER A CA 1
ATOM 769 C C . SER A 1 98 ? -6.876 -11.638 11.855 1.00 95.62 98 SER A C 1
ATOM 771 O O . SER A 1 98 ? -6.311 -11.473 12.938 1.00 95.62 98 SER A O 1
ATOM 773 N N . THR A 1 99 ? -7.876 -10.859 11.436 1.00 94.88 99 THR A N 1
ATOM 774 C CA . THR A 1 99 ? -8.442 -9.782 12.259 1.00 94.88 99 THR A CA 1
ATOM 775 C C . THR A 1 99 ? -9.272 -10.310 13.426 1.00 94.88 99 THR A C 1
ATOM 777 O O . THR A 1 99 ? -9.515 -9.569 14.379 1.00 94.88 99 THR A O 1
ATOM 780 N N . ASP A 1 100 ? -9.671 -11.586 13.399 1.00 91.81 100 ASP A N 1
ATOM 781 C CA . ASP A 1 100 ? -10.424 -12.213 14.478 1.00 91.81 100 ASP A CA 1
ATOM 782 C C . ASP A 1 100 ? -9.558 -12.429 15.729 1.00 91.81 100 ASP A C 1
ATOM 784 O O . ASP A 1 100 ? -8.409 -12.890 15.667 1.00 91.81 100 ASP A O 1
ATOM 788 N N . VAL A 1 101 ? -10.091 -12.034 16.885 1.00 86.69 101 VAL A N 1
ATOM 789 C CA . VAL A 1 101 ? -9.390 -12.113 18.170 1.00 86.69 101 VAL A CA 1
ATOM 790 C C . VAL A 1 101 ? -10.381 -12.499 19.259 1.00 86.69 101 VAL A C 1
ATOM 792 O O . VAL A 1 101 ? -11.286 -11.731 19.583 1.00 86.69 101 VAL A O 1
ATOM 795 N N . ASP A 1 102 ? -10.173 -13.673 19.850 1.00 83.94 102 ASP A N 1
ATOM 796 C CA . ASP A 1 102 ? -11.044 -14.199 20.897 1.00 83.94 102 ASP A CA 1
ATOM 797 C C . ASP A 1 102 ? -11.067 -13.312 22.153 1.00 83.94 102 ASP A C 1
ATOM 799 O O . ASP A 1 102 ? -10.055 -12.735 22.575 1.00 83.94 102 ASP A O 1
ATOM 803 N N . GLY A 1 103 ? -12.239 -13.261 22.792 1.00 75.44 103 GLY A N 1
ATOM 804 C CA . GLY A 1 103 ? -12.423 -12.676 24.122 1.00 75.44 103 GLY A CA 1
ATOM 805 C C . GLY A 1 103 ? -12.341 -11.148 24.192 1.00 75.44 103 GLY A C 1
ATOM 806 O O . GLY A 1 103 ? -12.237 -10.618 25.291 1.00 75.44 103 GLY A O 1
ATOM 807 N N . ALA A 1 104 ? -12.374 -10.440 23.060 1.00 77.44 104 ALA A N 1
ATOM 808 C CA . ALA A 1 104 ? -12.417 -8.979 23.021 1.00 77.44 104 ALA A CA 1
ATOM 809 C C . ALA A 1 104 ? -13.858 -8.474 22.833 1.00 77.44 104 ALA A C 1
ATOM 811 O O . ALA A 1 104 ? -14.556 -8.945 21.936 1.00 77.44 104 ALA A O 1
ATOM 812 N N . GLN A 1 105 ? -14.292 -7.494 23.635 1.00 79.56 105 GLN A N 1
ATOM 813 C CA . GLN A 1 105 ? -15.550 -6.777 23.362 1.00 79.56 105 GLN A CA 1
ATOM 814 C C . GLN A 1 105 ? -15.347 -5.674 22.319 1.00 79.56 105 GLN A C 1
ATOM 816 O O . GLN A 1 105 ? -16.240 -5.422 21.515 1.00 79.56 105 GLN A O 1
ATOM 821 N N . ALA A 1 106 ? -14.158 -5.068 22.294 1.00 87.00 106 ALA A N 1
ATOM 822 C CA . ALA A 1 106 ? -13.743 -4.129 21.263 1.00 87.00 106 ALA A CA 1
ATOM 823 C C . ALA A 1 106 ? -12.281 -4.354 20.861 1.00 87.00 106 ALA A C 1
ATOM 825 O O . ALA A 1 106 ? -11.464 -4.876 21.625 1.00 87.00 106 ALA A O 1
ATOM 826 N N . ARG A 1 107 ? -11.961 -3.968 19.627 1.00 91.06 107 ARG A N 1
ATOM 827 C CA . ARG A 1 107 ? -10.630 -4.071 19.019 1.00 91.06 107 ARG A CA 1
ATOM 828 C C . ARG A 1 107 ? -10.292 -2.737 18.376 1.00 91.06 107 ARG A C 1
ATOM 830 O O . ARG A 1 107 ? -11.207 -2.024 18.005 1.00 91.06 107 ARG A O 1
ATOM 837 N N . TRP A 1 108 ? -9.014 -2.438 18.222 1.00 92.00 108 TRP A N 1
ATOM 838 C CA . TRP A 1 108 ? -8.532 -1.281 17.471 1.00 92.00 108 TRP A CA 1
ATOM 839 C C . TRP A 1 108 ? -7.370 -1.705 16.576 1.00 92.00 108 TRP A C 1
ATOM 841 O O . TRP A 1 108 ? -6.473 -2.422 17.040 1.00 92.00 108 TRP A O 1
ATOM 851 N N . ILE A 1 109 ? -7.406 -1.299 15.304 1.00 94.50 109 ILE A N 1
ATOM 852 C CA . ILE A 1 109 ? -6.449 -1.711 14.270 1.00 94.50 109 ILE A CA 1
ATOM 853 C C . ILE A 1 109 ? -5.812 -0.453 13.654 1.00 94.50 109 ILE A C 1
ATOM 855 O O . ILE A 1 109 ? -6.187 -0.029 12.569 1.00 94.50 109 ILE A O 1
ATOM 859 N N . PRO A 1 110 ? -4.794 0.145 14.295 1.00 92.06 110 PRO A N 1
ATOM 860 C CA . PRO A 1 110 ? -4.276 1.451 13.877 1.00 92.06 110 PRO A CA 1
ATOM 861 C C . PRO A 1 110 ? -3.647 1.459 12.481 1.00 92.06 110 PRO A C 1
ATOM 863 O O . PRO A 1 110 ? -3.618 2.491 11.809 1.00 92.06 110 PRO A O 1
ATOM 866 N N . ARG A 1 111 ? -3.062 0.331 12.068 1.00 95.81 111 ARG A N 1
ATOM 867 C CA . ARG A 1 111 ? -2.292 0.233 10.830 1.00 95.81 111 A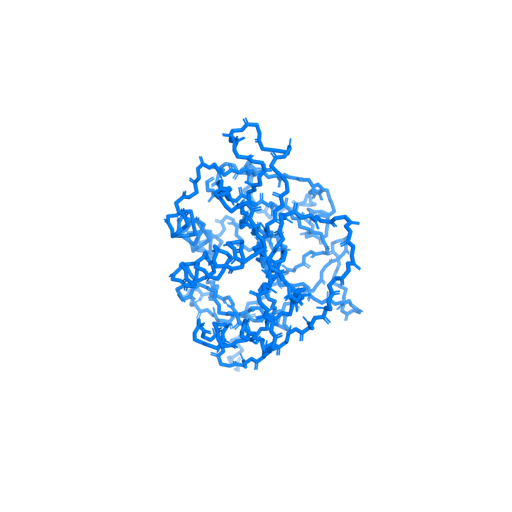RG A CA 1
ATOM 868 C C . ARG A 1 111 ? -2.238 -1.199 10.322 1.00 95.81 111 ARG A C 1
ATOM 870 O O . ARG A 1 111 ? -1.955 -2.106 11.100 1.00 95.81 111 ARG A O 1
ATOM 877 N N . VAL A 1 112 ? -2.393 -1.364 9.012 1.00 97.88 112 VAL A N 1
ATOM 878 C CA . VAL A 1 112 ? -2.208 -2.624 8.284 1.00 97.88 112 VAL A CA 1
ATOM 879 C C . VAL A 1 112 ? -1.213 -2.387 7.139 1.00 97.88 112 VAL A C 1
ATOM 881 O O . VAL A 1 112 ? -1.586 -1.779 6.135 1.00 97.88 112 VAL A O 1
ATOM 884 N N . PRO A 1 113 ? 0.061 -2.794 7.276 1.00 96.75 113 PRO A N 1
ATOM 885 C CA . PRO A 1 113 ? 1.001 -2.806 6.161 1.00 96.75 113 PRO A CA 1
ATOM 886 C C . PRO A 1 113 ? 0.827 -4.056 5.295 1.00 96.75 113 PRO A C 1
ATOM 888 O O . PRO A 1 113 ? 0.558 -5.143 5.810 1.00 96.75 113 PRO A O 1
ATOM 891 N N . PHE A 1 114 ? 1.035 -3.894 3.993 1.00 95.31 114 PHE A N 1
ATOM 892 C CA . PHE A 1 114 ? 1.184 -4.988 3.042 1.00 95.31 114 PHE A CA 1
ATOM 893 C C . PHE A 1 114 ? 2.656 -5.070 2.655 1.00 95.31 114 PHE A C 1
ATOM 895 O O . PHE A 1 114 ? 3.175 -4.189 1.966 1.00 95.31 114 PHE A O 1
ATOM 902 N N . ASP A 1 115 ? 3.326 -6.108 3.141 1.00 90.88 115 ASP A N 1
ATOM 903 C CA . ASP A 1 115 ? 4.771 -6.265 3.057 1.00 90.88 115 ASP A CA 1
ATOM 904 C C . ASP A 1 115 ? 5.141 -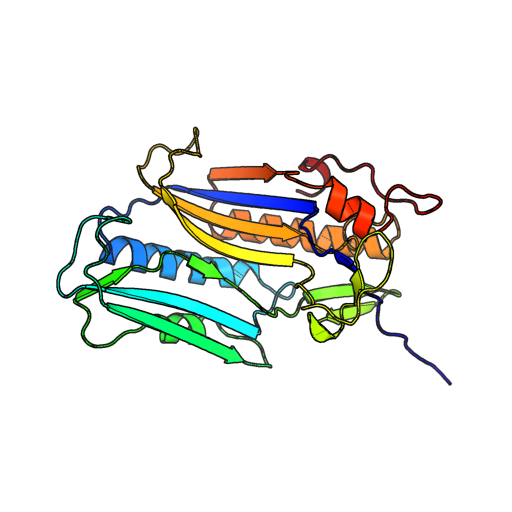7.436 2.139 1.00 90.88 115 ASP A C 1
ATOM 906 O O . ASP A 1 115 ? 4.395 -8.414 1.984 1.00 90.88 115 ASP A O 1
ATOM 910 N N . ARG A 1 116 ? 6.361 -7.382 1.590 1.00 92.00 116 ARG A N 1
ATOM 911 C CA . ARG A 1 116 ? 6.935 -8.451 0.759 1.00 92.00 116 ARG A CA 1
ATOM 912 C C . ARG A 1 116 ? 6.029 -8.818 -0.408 1.00 92.00 116 ARG A C 1
ATOM 914 O O . ARG A 1 116 ? 5.777 -9.995 -0.649 1.00 92.00 116 ARG A O 1
ATOM 921 N N . ASN A 1 117 ? 5.477 -7.822 -1.078 1.00 95.12 117 ASN A N 1
ATOM 922 C CA . ASN A 1 117 ? 4.484 -8.072 -2.108 1.00 95.12 117 ASN A CA 1
ATOM 923 C C . ASN A 1 117 ? 5.153 -8.626 -3.371 1.00 95.12 117 ASN A C 1
ATOM 925 O O . ASN A 1 117 ? 6.352 -8.451 -3.606 1.00 95.12 117 ASN A O 1
A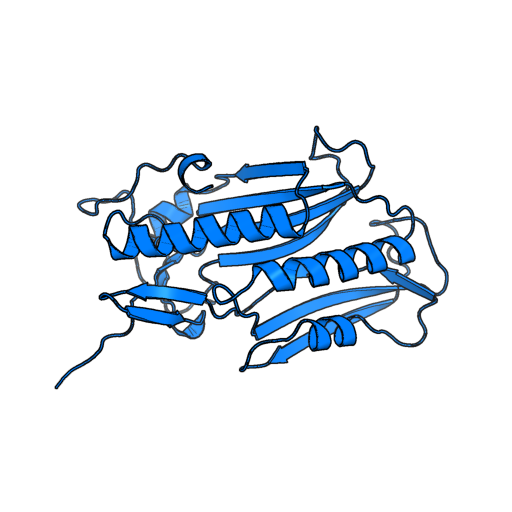TOM 929 N N . ARG A 1 118 ? 4.346 -9.287 -4.197 1.00 96.38 118 ARG A N 1
ATOM 930 C CA . ARG A 1 118 ? 4.703 -9.605 -5.574 1.00 96.38 118 ARG A CA 1
ATOM 931 C C . ARG A 1 118 ? 4.072 -8.583 -6.505 1.00 96.38 118 ARG A C 1
ATOM 933 O O . ARG A 1 118 ? 2.872 -8.339 -6.399 1.00 96.38 118 ARG A O 1
ATOM 940 N N . TYR A 1 119 ? 4.861 -8.033 -7.417 1.00 96.06 119 TYR A N 1
ATOM 941 C CA . TYR A 1 119 ? 4.444 -6.988 -8.347 1.00 96.06 119 TYR A CA 1
ATOM 942 C C . TYR A 1 119 ? 4.478 -7.476 -9.785 1.00 96.06 119 TYR A C 1
ATOM 944 O O . TYR A 1 119 ? 5.436 -8.134 -10.189 1.00 96.06 119 TYR A O 1
ATOM 952 N N . ARG A 1 120 ? 3.476 -7.100 -10.578 1.00 96.19 120 ARG A N 1
ATOM 953 C CA . ARG A 1 120 ? 3.536 -7.223 -12.035 1.00 96.19 120 ARG A CA 1
ATOM 954 C C . ARG A 1 120 ? 4.369 -6.087 -12.613 1.00 96.19 120 ARG A C 1
ATOM 956 O O . ARG A 1 120 ? 4.052 -4.917 -12.402 1.00 96.19 120 ARG A O 1
ATOM 963 N N . VAL A 1 121 ? 5.385 -6.439 -13.392 1.00 95.25 121 VAL A N 1
ATOM 964 C CA . VAL A 1 121 ? 6.236 -5.487 -14.114 1.00 95.25 121 VAL A CA 1
ATOM 965 C C . VAL A 1 121 ? 6.434 -5.926 -15.557 1.00 95.25 121 VAL A C 1
ATOM 967 O O . VAL A 1 121 ? 6.429 -7.114 -15.853 1.00 95.25 121 VAL A O 1
ATOM 970 N N . HIS A 1 122 ? 6.617 -4.974 -16.462 1.00 94.38 122 HIS A N 1
ATOM 971 C CA . HIS A 1 122 ? 6.896 -5.204 -17.871 1.00 94.38 122 HIS A CA 1
ATOM 972 C C . HIS A 1 122 ? 8.377 -4.970 -18.171 1.00 94.38 122 HIS A C 1
ATOM 974 O O . HIS A 1 122 ? 8.911 -3.894 -17.888 1.00 94.38 122 HIS A O 1
ATOM 980 N N . ALA A 1 123 ? 9.035 -5.953 -18.775 1.00 92.25 123 ALA A N 1
ATOM 981 C CA . ALA A 1 123 ? 10.414 -5.846 -19.231 1.00 92.25 123 ALA A CA 1
ATOM 982 C C . ALA A 1 123 ? 10.630 -6.707 -20.475 1.00 92.25 123 ALA A C 1
ATOM 984 O O . ALA A 1 123 ? 9.985 -7.735 -20.646 1.00 92.25 123 ALA A O 1
ATOM 985 N N . ASP A 1 124 ? 11.513 -6.271 -21.370 1.00 88.56 124 ASP A N 1
ATOM 986 C CA . ASP A 1 124 ? 11.859 -6.994 -22.602 1.00 88.56 124 ASP A CA 1
ATOM 987 C C . ASP A 1 124 ? 10.642 -7.517 -23.394 1.00 88.56 124 ASP A C 1
ATOM 989 O O . ASP A 1 124 ? 10.646 -8.616 -23.951 1.00 88.56 124 ASP A O 1
ATOM 993 N N . GLY A 1 125 ? 9.564 -6.721 -23.429 1.00 86.94 125 GLY A N 1
ATOM 994 C CA . GLY A 1 125 ? 8.325 -7.049 -24.138 1.00 86.94 125 GLY A CA 1
ATOM 995 C C . GLY A 1 125 ? 7.435 -8.101 -23.463 1.00 86.94 125 GLY A C 1
ATOM 996 O O . GLY A 1 125 ? 6.476 -8.557 -24.086 1.00 86.94 125 GLY A O 1
ATOM 997 N N . THR A 1 126 ? 7.726 -8.504 -22.222 1.00 93.19 126 THR A N 1
ATOM 998 C CA . THR A 1 126 ? 6.983 -9.529 -21.468 1.00 93.19 126 THR A CA 1
ATOM 999 C C . THR A 1 126 ? 6.671 -9.060 -20.043 1.00 93.19 126 THR A C 1
ATOM 1001 O O . THR A 1 126 ? 7.387 -8.245 -19.467 1.00 93.19 126 THR A O 1
ATOM 1004 N N . ASP A 1 127 ? 5.585 -9.575 -19.463 1.00 95.12 127 ASP A N 1
ATOM 1005 C CA . ASP A 1 127 ? 5.247 -9.331 -18.061 1.00 95.12 127 ASP A CA 1
ATOM 1006 C C . ASP A 1 127 ? 5.912 -10.361 -17.136 1.00 95.12 127 ASP A C 1
ATOM 1008 O O . ASP A 1 127 ? 5.810 -11.571 -17.350 1.00 95.12 127 ASP A O 1
ATOM 1012 N N . TYR A 1 128 ? 6.530 -9.865 -16.071 1.00 94.62 128 TYR A N 1
ATOM 1013 C CA . TYR A 1 128 ? 7.141 -10.623 -14.987 1.00 94.62 128 TYR A CA 1
ATOM 1014 C C . TYR A 1 128 ? 6.405 -10.359 -13.677 1.00 94.62 128 TYR A C 1
ATOM 1016 O O . TYR A 1 128 ? 5.772 -9.317 -13.495 1.00 94.62 128 TYR A O 1
ATOM 1024 N N . ALA A 1 129 ? 6.518 -11.305 -12.748 1.00 94.44 129 ALA A N 1
ATOM 1025 C CA . ALA A 1 129 ? 6.060 -11.142 -11.381 1.00 94.44 129 ALA A CA 1
ATOM 1026 C C . ALA A 1 129 ? 7.285 -11.140 -10.463 1.00 94.44 129 ALA A C 1
ATOM 1028 O O . ALA A 1 129 ? 7.931 -12.174 -10.337 1.00 94.44 129 ALA A O 1
ATOM 1029 N N . ILE A 1 130 ? 7.593 -9.992 -9.864 1.00 94.50 130 ILE A N 1
ATOM 1030 C CA . ILE A 1 130 ? 8.807 -9.779 -9.067 1.00 94.50 130 ILE A CA 1
ATOM 1031 C C . ILE A 1 130 ? 8.479 -9.668 -7.580 1.00 94.50 130 ILE A C 1
ATOM 1033 O O . ILE A 1 130 ? 7.464 -9.087 -7.196 1.00 94.50 130 ILE A O 1
ATOM 1037 N N . GLU A 1 131 ? 9.355 -10.181 -6.734 1.00 93.44 131 GLU A N 1
ATOM 1038 C CA . GLU A 1 131 ? 9.342 -10.020 -5.285 1.00 93.44 131 GLU A CA 1
ATOM 1039 C C . GLU A 1 131 ? 10.541 -9.162 -4.854 1.00 93.44 131 GLU A C 1
ATOM 1041 O O . GLU A 1 131 ? 11.570 -9.088 -5.528 1.00 93.44 131 GLU A O 1
ATOM 1046 N N . ARG A 1 132 ? 10.473 -8.546 -3.669 1.00 90.31 132 ARG A N 1
ATOM 1047 C CA . ARG A 1 132 ? 11.605 -7.769 -3.121 1.00 90.31 132 ARG A CA 1
ATOM 1048 C C . ARG A 1 132 ? 12.933 -8.530 -3.047 1.00 90.31 132 ARG A C 1
ATOM 1050 O O . ARG A 1 132 ? 13.976 -7.900 -3.001 1.00 90.31 132 ARG A O 1
ATOM 1057 N N . SER A 1 133 ? 12.933 -9.865 -2.978 1.00 89.75 133 SER A N 1
ATOM 1058 C CA . SER A 1 133 ? 14.178 -10.652 -2.961 1.00 89.75 133 SER A CA 1
ATOM 1059 C C . SER A 1 133 ? 14.901 -10.683 -4.305 1.00 89.75 133 SER A C 1
ATOM 1061 O O . SER A 1 133 ? 16.076 -11.033 -4.335 1.00 89.75 133 SER A O 1
ATOM 1063 N N . GLU A 1 134 ? 14.201 -10.342 -5.385 1.00 91.25 134 GLU A N 1
ATOM 1064 C CA . GLU A 1 134 ? 14.724 -10.252 -6.754 1.00 91.25 134 GLU A CA 1
ATOM 1065 C C . GLU A 1 134 ? 15.145 -8.812 -7.099 1.00 91.25 134 GLU A C 1
ATOM 1067 O O . GLU A 1 134 ? 15.668 -8.549 -8.176 1.00 91.25 134 GLU A O 1
ATOM 1072 N N . CYS A 1 135 ? 14.932 -7.866 -6.179 1.00 92.44 135 CYS A N 1
ATOM 1073 C CA . CYS A 1 135 ? 15.304 -6.468 -6.354 1.00 92.44 135 CYS A CA 1
ATOM 1074 C C . CYS A 1 135 ? 16.733 -6.202 -5.857 1.00 92.44 135 CYS A C 1
ATOM 1076 O O . CYS A 1 135 ? 17.189 -6.778 -4.865 1.00 92.44 135 CYS A O 1
ATOM 1078 N N . THR A 1 136 ? 17.412 -5.252 -6.497 1.00 91.88 136 THR A N 1
ATOM 1079 C CA . THR A 1 136 ? 18.750 -4.800 -6.103 1.00 91.88 136 THR A CA 1
ATOM 1080 C C . THR A 1 136 ? 18.636 -3.502 -5.301 1.00 91.88 136 THR A C 1
ATOM 1082 O O . THR A 1 136 ? 18.165 -2.502 -5.848 1.00 91.88 136 THR A O 1
ATOM 1085 N N . PRO A 1 137 ? 19.046 -3.470 -4.020 1.00 92.19 137 PRO A N 1
ATOM 1086 C CA . PRO A 1 137 ? 19.073 -2.242 -3.232 1.00 92.19 137 PRO A CA 1
ATOM 1087 C C . PRO A 1 137 ? 20.226 -1.327 -3.657 1.00 92.19 137 PRO A C 1
ATOM 1089 O O . PRO A 1 137 ? 21.340 -1.795 -3.895 1.00 92.19 137 PRO A O 1
ATOM 1092 N N . TYR A 1 138 ? 19.970 -0.024 -3.689 1.00 90.62 138 TYR A N 1
ATOM 1093 C CA . TYR A 1 138 ? 20.931 1.010 -4.064 1.00 90.62 138 TYR A CA 1
ATOM 1094 C C . TYR A 1 138 ? 21.108 2.044 -2.958 1.00 90.62 138 TYR A C 1
ATOM 1096 O O . TYR A 1 138 ? 20.173 2.357 -2.217 1.00 90.62 138 TYR A O 1
ATOM 1104 N N . ARG A 1 139 ? 22.323 2.589 -2.867 1.00 88.75 139 ARG A N 1
ATOM 1105 C CA . ARG A 1 139 ? 22.662 3.697 -1.978 1.00 88.75 139 ARG A CA 1
ATOM 1106 C C . ARG A 1 139 ? 23.741 4.572 -2.605 1.00 88.75 139 ARG A C 1
ATOM 1108 O O . ARG A 1 139 ? 24.832 4.085 -2.889 1.00 88.75 139 ARG A O 1
ATOM 1115 N N . ASN A 1 140 ? 23.479 5.872 -2.721 1.00 86.12 140 ASN A N 1
ATOM 1116 C CA . ASN A 1 140 ? 24.374 6.845 -3.358 1.00 86.12 140 ASN A CA 1
ATOM 1117 C C . ASN A 1 140 ? 24.887 6.375 -4.736 1.00 86.12 140 ASN A C 1
ATOM 1119 O O . ASN A 1 140 ? 26.084 6.454 -5.006 1.00 86.12 140 ASN A O 1
ATOM 1123 N N . GLY A 1 141 ? 23.997 5.822 -5.562 1.00 84.88 141 GLY A N 1
ATOM 1124 C CA . GLY A 1 141 ? 24.296 5.394 -6.925 1.00 84.88 141 GLY A CA 1
ATOM 1125 C C . GLY A 1 141 ? 24.923 4.012 -7.084 1.00 84.88 141 GLY A C 1
ATOM 1126 O O . GLY A 1 141 ? 25.075 3.549 -8.212 1.00 84.88 141 GLY A O 1
ATOM 1127 N N . GLU A 1 142 ? 25.248 3.330 -5.985 1.00 87.19 142 GLU A N 1
ATOM 1128 C CA . GLU A 1 142 ? 25.936 2.036 -5.995 1.00 87.19 142 GLU A CA 1
ATOM 1129 C C . GLU A 1 142 ? 25.052 0.918 -5.404 1.00 87.19 142 GLU A C 1
ATOM 1131 O O . GLU A 1 142 ? 24.323 1.166 -4.432 1.00 87.19 142 GLU A O 1
ATOM 1136 N N . PRO A 1 143 ? 25.127 -0.326 -5.922 1.00 88.31 143 PRO A N 1
ATOM 1137 C CA . PRO A 1 143 ? 24.456 -1.476 -5.315 1.00 88.31 143 PRO A CA 1
ATOM 1138 C C . PRO A 1 143 ? 24.935 -1.750 -3.874 1.00 88.31 143 PRO A C 1
ATOM 1140 O O . PRO A 1 143 ? 26.129 -1.932 -3.629 1.00 88.31 143 PRO A O 1
ATOM 1143 N N . ASP A 1 144 ? 24.010 -1.864 -2.914 1.00 87.88 144 ASP A N 1
ATOM 1144 C CA . ASP A 1 144 ? 24.293 -2.141 -1.491 1.00 87.88 144 ASP A CA 1
ATOM 1145 C C . ASP A 1 144 ? 23.713 -3.498 -1.052 1.00 87.88 144 ASP A C 1
ATOM 1147 O O . ASP A 1 144 ? 22.714 -3.589 -0.333 1.00 87.88 144 ASP A O 1
ATOM 1151 N N . GLN A 1 145 ? 24.368 -4.592 -1.457 1.00 79.31 145 GLN A N 1
ATOM 1152 C CA . GLN A 1 145 ? 23.917 -5.968 -1.173 1.00 79.31 145 GLN A CA 1
ATOM 1153 C C . GLN A 1 145 ? 23.878 -6.342 0.326 1.00 79.31 145 GLN A C 1
ATOM 1155 O O . GLN A 1 145 ? 23.412 -7.424 0.682 1.00 79.31 145 GLN A O 1
ATOM 1160 N N . GLY A 1 146 ? 24.364 -5.479 1.226 1.00 75.56 146 GLY A N 1
ATOM 1161 C CA . GLY A 1 146 ? 24.360 -5.712 2.673 1.00 75.56 146 GLY A CA 1
ATOM 1162 C C . GLY A 1 146 ? 23.086 -5.254 3.393 1.00 75.56 146 GLY A C 1
ATOM 1163 O O . GLY A 1 146 ? 23.008 -5.378 4.621 1.00 75.56 146 GLY A O 1
ATOM 1164 N N . LYS A 1 147 ? 22.110 -4.678 2.680 1.00 77.88 147 LYS A N 1
ATOM 1165 C CA . LYS A 1 147 ? 20.919 -4.052 3.274 1.00 77.88 147 LYS A CA 1
ATOM 1166 C C . LYS A 1 147 ? 19.650 -4.881 3.143 1.00 77.88 147 LYS A C 1
ATOM 1168 O O . LYS A 1 147 ? 19.518 -5.782 2.323 1.00 77.88 147 LYS A O 1
ATOM 1173 N N . VAL A 1 148 ? 18.688 -4.531 3.996 1.00 78.44 148 VAL A N 1
ATOM 1174 C CA . VAL A 1 148 ? 17.309 -4.997 3.874 1.00 78.44 148 VAL A CA 1
ATOM 1175 C C . VAL A 1 148 ? 16.736 -4.388 2.600 1.00 78.44 148 VAL A C 1
ATOM 1177 O O . VAL A 1 148 ? 16.610 -3.172 2.516 1.00 78.44 148 VAL A O 1
ATOM 1180 N N . VAL A 1 149 ? 16.401 -5.237 1.633 1.00 82.06 149 VAL A N 1
ATOM 1181 C CA . VAL A 1 149 ? 15.800 -4.812 0.365 1.00 82.06 149 VAL A CA 1
ATOM 1182 C C . VAL A 1 149 ? 14.366 -4.355 0.612 1.00 82.06 149 VAL A C 1
ATOM 1184 O O . VAL A 1 149 ? 13.597 -5.133 1.183 1.00 82.06 149 VAL A O 1
ATOM 1187 N N . SER A 1 150 ? 14.020 -3.127 0.231 1.00 84.38 150 SER A N 1
ATOM 1188 C CA . SER A 1 150 ? 12.640 -2.625 0.269 1.00 84.38 150 SER A CA 1
ATOM 1189 C C . SER A 1 150 ? 11.809 -3.206 -0.872 1.00 84.38 150 SER A C 1
ATOM 1191 O O . SER A 1 150 ? 12.348 -3.643 -1.889 1.00 84.38 150 SER A O 1
ATOM 1193 N N . ASP A 1 151 ? 10.490 -3.217 -0.706 1.00 92.06 151 ASP A N 1
ATOM 1194 C CA . ASP A 1 151 ? 9.595 -3.488 -1.825 1.00 92.06 151 ASP A CA 1
ATOM 1195 C C . ASP A 1 151 ? 9.649 -2.315 -2.835 1.00 92.06 151 ASP A C 1
ATOM 1197 O O . ASP A 1 151 ? 9.798 -1.164 -2.420 1.00 92.06 151 ASP A O 1
ATOM 1201 N N . PRO A 1 152 ? 9.518 -2.561 -4.154 1.00 93.81 152 PRO A N 1
ATOM 1202 C CA . PRO A 1 152 ? 9.485 -1.493 -5.161 1.00 93.81 152 PRO A CA 1
ATOM 1203 C C . PRO A 1 152 ? 8.404 -0.433 -4.897 1.00 93.81 152 PRO A C 1
ATOM 1205 O O . PRO A 1 152 ? 8.622 0.755 -5.148 1.00 93.81 152 PRO A O 1
ATOM 1208 N N . LEU A 1 153 ? 7.256 -0.871 -4.373 1.00 95.12 153 LEU A N 1
ATOM 1209 C CA . LEU A 1 153 ? 6.240 -0.034 -3.735 1.00 95.12 153 LEU A CA 1
ATOM 1210 C C . LEU A 1 153 ? 6.040 -0.528 -2.305 1.00 95.12 153 LEU A C 1
ATOM 1212 O O . LEU A 1 153 ? 6.090 -1.726 -2.063 1.00 95.12 153 LEU A O 1
ATOM 1216 N N . GLU A 1 154 ? 5.733 0.354 -1.371 1.00 94.56 154 GLU A N 1
ATOM 1217 C CA . GLU A 1 154 ? 5.220 -0.031 -0.056 1.00 94.56 154 GLU A CA 1
ATOM 1218 C C . GLU A 1 154 ? 3.791 0.480 0.090 1.00 94.56 154 GLU A C 1
ATOM 1220 O O . GLU A 1 154 ? 3.503 1.633 -0.233 1.00 94.56 154 GLU A O 1
ATOM 1225 N N . LEU A 1 155 ? 2.899 -0.379 0.580 1.00 96.62 155 LEU A N 1
ATOM 1226 C CA . LEU A 1 155 ? 1.486 -0.076 0.763 1.00 96.62 155 LEU A CA 1
ATOM 1227 C C . LEU A 1 155 ? 1.113 -0.232 2.239 1.00 96.62 155 LEU A C 1
ATOM 1229 O O . LEU A 1 155 ? 1.378 -1.267 2.852 1.00 96.62 155 LEU A O 1
ATOM 1233 N N . ALA A 1 156 ? 0.447 0.766 2.814 1.00 97.31 156 ALA A N 1
ATOM 1234 C CA . ALA A 1 156 ? -0.099 0.655 4.163 1.00 97.31 156 ALA A CA 1
ATOM 1235 C C . ALA A 1 156 ? -1.429 1.390 4.312 1.00 97.31 156 ALA A C 1
ATOM 1237 O O . ALA A 1 156 ? -1.581 2.520 3.850 1.00 97.31 156 ALA A O 1
ATOM 1238 N N . VAL A 1 157 ? -2.357 0.771 5.040 1.00 97.75 157 VAL A N 1
ATOM 1239 C CA . VAL A 1 157 ? -3.592 1.407 5.503 1.00 97.75 157 VAL A CA 1
ATOM 1240 C C . VAL A 1 157 ? -3.387 1.894 6.929 1.00 97.75 157 VAL A C 1
ATOM 1242 O O . VAL A 1 157 ? -2.864 1.152 7.762 1.00 97.75 157 VAL A O 1
ATOM 1245 N N . THR A 1 158 ? -3.772 3.133 7.225 1.00 96.19 158 THR A N 1
ATOM 1246 C CA . THR A 1 158 ? -3.620 3.732 8.558 1.00 96.19 158 THR A CA 1
ATOM 1247 C C . THR A 1 158 ? -4.884 4.472 8.971 1.00 96.19 158 THR A C 1
ATOM 1249 O O . THR A 1 158 ? -5.389 5.292 8.205 1.00 96.19 158 THR A O 1
ATOM 1252 N N . HIS A 1 159 ? -5.342 4.236 10.202 1.00 94.06 159 HIS A N 1
ATOM 1253 C CA . HIS A 1 159 ? -6.330 5.070 10.887 1.00 94.06 159 HIS A CA 1
ATOM 1254 C C . HIS A 1 159 ? -5.598 6.086 11.765 1.00 94.06 159 HIS A C 1
ATOM 1256 O O . HIS A 1 159 ? -4.764 5.719 12.597 1.00 94.06 159 HIS A O 1
ATOM 1262 N N . ARG A 1 160 ? -5.842 7.383 11.551 1.00 90.88 160 ARG A N 1
ATOM 1263 C CA . ARG A 1 160 ? -5.133 8.443 12.283 1.00 90.88 160 ARG A CA 1
ATOM 1264 C C . ARG A 1 160 ? -5.968 9.707 12.462 1.00 90.88 160 ARG A C 1
ATOM 1266 O O . ARG A 1 160 ? -6.891 9.944 11.685 1.00 90.88 160 ARG A O 1
ATOM 1273 N N . PRO A 1 161 ? -5.629 10.562 13.447 1.00 90.62 161 PRO A N 1
ATOM 1274 C CA . PRO A 1 161 ? -6.264 11.865 13.588 1.00 90.62 161 PRO A CA 1
ATOM 1275 C C . PRO A 1 161 ? -6.181 12.681 12.294 1.00 90.62 161 PRO A C 1
ATOM 1277 O O . PRO A 1 161 ? -5.117 12.785 11.672 1.00 90.62 161 PRO A O 1
ATOM 1280 N N . ALA A 1 162 ? -7.286 13.329 11.933 1.00 89.25 162 ALA A N 1
ATOM 1281 C CA . ALA A 1 162 ? -7.418 14.060 10.679 1.00 89.25 162 ALA A CA 1
ATOM 1282 C C . ALA A 1 162 ? -6.767 15.455 10.688 1.00 89.25 162 ALA A C 1
ATOM 1284 O O . ALA A 1 162 ? -6.879 16.201 9.723 1.00 89.25 162 ALA A O 1
ATOM 1285 N N . LYS A 1 163 ? -6.023 15.814 11.746 1.00 84.00 163 LYS A N 1
ATOM 1286 C CA . LYS A 1 163 ? -5.407 17.146 11.935 1.00 84.00 163 LYS A CA 1
ATOM 1287 C C . LYS A 1 163 ? -4.537 17.605 10.760 1.00 84.00 163 LYS A C 1
ATOM 1289 O O . LYS A 1 163 ? -4.383 18.801 10.541 1.00 84.00 163 LYS A O 1
ATOM 1294 N N . ASN A 1 164 ? -3.975 16.658 10.012 1.00 78.56 164 ASN A N 1
ATOM 1295 C CA . ASN A 1 164 ? -3.125 16.933 8.856 1.00 78.56 164 ASN A CA 1
ATOM 1296 C C . ASN A 1 164 ? -3.905 16.968 7.531 1.00 78.56 164 ASN A C 1
ATOM 1298 O O . ASN A 1 164 ? -3.286 17.112 6.480 1.00 78.56 164 ASN A O 1
ATOM 1302 N N . TYR A 1 165 ? -5.233 16.838 7.544 1.00 84.06 165 TYR A N 1
ATOM 1303 C CA . TYR A 1 165 ? -6.097 16.785 6.364 1.00 84.06 165 TYR A CA 1
ATOM 1304 C C . TYR A 1 165 ? -7.141 17.906 6.405 1.00 84.06 165 TYR A C 1
ATOM 1306 O O . TYR A 1 165 ? -8.240 17.701 6.905 1.00 84.06 165 TYR A O 1
ATOM 1314 N N . PRO A 1 166 ? -6.827 19.097 5.858 1.00 79.88 166 PRO A N 1
ATOM 1315 C CA . PRO A 1 166 ? -7.735 20.245 5.915 1.00 79.88 166 PRO A CA 1
ATOM 1316 C C . PRO A 1 166 ? -9.103 20.014 5.254 1.00 79.88 166 PRO A C 1
ATOM 1318 O O . PRO A 1 166 ? -10.055 20.713 5.582 1.00 79.88 166 PRO A O 1
ATOM 1321 N N . SER A 1 167 ? -9.192 19.070 4.312 1.00 81.88 167 SER A N 1
ATOM 1322 C CA . SER A 1 167 ? -10.426 18.681 3.622 1.00 81.88 167 SER A CA 1
ATOM 1323 C C . SER A 1 167 ? -11.323 17.742 4.436 1.00 81.88 167 SER A C 1
ATOM 1325 O O . SER A 1 167 ? -12.505 17.636 4.127 1.00 81.88 167 SER A O 1
ATOM 1327 N N . VAL A 1 168 ? -10.794 17.076 5.467 1.00 86.88 168 VAL A N 1
ATOM 1328 C CA . VAL A 1 168 ? -11.535 16.089 6.260 1.00 86.88 168 VAL A CA 1
ATOM 1329 C C . VAL A 1 168 ? -12.234 16.785 7.425 1.00 86.88 168 VAL A C 1
ATOM 1331 O O . VAL A 1 168 ? -11.607 17.488 8.215 1.00 86.88 168 VAL A O 1
ATOM 1334 N N . THR A 1 169 ? -13.548 16.583 7.535 1.00 87.38 169 THR A N 1
ATOM 1335 C CA . THR A 1 169 ? -14.387 17.225 8.565 1.00 87.38 169 THR A CA 1
ATOM 1336 C C . THR A 1 169 ? -14.565 16.383 9.831 1.00 87.38 169 THR A C 1
ATOM 1338 O O . THR A 1 169 ? -14.967 16.911 10.868 1.00 87.38 169 THR A O 1
ATOM 1341 N N . THR A 1 170 ? -14.260 15.087 9.763 1.00 92.31 170 THR A N 1
ATOM 1342 C CA . THR A 1 170 ? -14.291 14.153 10.895 1.00 92.31 170 THR A CA 1
ATOM 1343 C C . THR A 1 170 ? -13.029 14.273 11.753 1.00 92.31 170 THR A C 1
ATOM 1345 O O . THR A 1 170 ? -12.006 14.803 11.323 1.00 92.31 170 THR A O 1
ATOM 1348 N N . GLU A 1 171 ? -13.073 13.769 12.991 1.00 91.62 171 GLU A N 1
ATOM 1349 C CA . GLU A 1 171 ? -11.913 13.806 13.898 1.00 91.62 171 GLU A CA 1
ATOM 1350 C C . GLU A 1 171 ? -10.769 12.887 13.428 1.00 91.62 171 GLU A C 1
ATOM 1352 O O . GLU A 1 171 ? -9.587 13.201 13.610 1.00 91.62 171 GLU A O 1
ATOM 1357 N N . TYR A 1 172 ? -11.120 11.775 12.781 1.00 93.31 172 TYR A N 1
ATOM 1358 C CA . TYR A 1 172 ? -10.199 10.755 12.288 1.00 93.31 172 TYR A CA 1
ATOM 1359 C C . TYR A 1 172 ? -10.393 10.503 10.793 1.00 93.31 172 TYR A C 1
ATOM 1361 O O . TYR A 1 172 ? -11.447 10.793 10.225 1.00 93.31 172 TYR A O 1
ATOM 1369 N N . ALA A 1 173 ? -9.366 9.941 10.163 1.00 94.44 173 ALA A N 1
ATOM 1370 C CA . ALA A 1 173 ? -9.385 9.516 8.773 1.00 94.44 173 ALA A CA 1
ATOM 1371 C C . ALA A 1 173 ? -8.705 8.153 8.619 1.00 94.44 173 ALA A C 1
ATOM 1373 O O . ALA A 1 173 ? -7.751 7.834 9.339 1.00 94.44 173 ALA A O 1
ATOM 1374 N N . LEU A 1 174 ? -9.174 7.393 7.635 1.00 95.38 174 LEU A N 1
ATOM 1375 C CA . LEU A 1 174 ? -8.447 6.277 7.052 1.00 95.38 174 LEU A CA 1
ATOM 1376 C C . LEU A 1 174 ? -7.620 6.792 5.876 1.00 95.38 174 LEU A C 1
ATOM 1378 O O . LEU A 1 174 ? -8.035 7.689 5.139 1.00 95.38 174 LEU A O 1
ATOM 1382 N N . SER A 1 175 ? -6.430 6.231 5.712 1.00 95.25 175 SER A N 1
ATOM 1383 C CA . SER A 1 175 ? -5.536 6.574 4.613 1.00 95.25 175 SER A CA 1
ATOM 1384 C C . SER A 1 175 ? -4.887 5.335 4.025 1.00 95.25 175 SER A C 1
ATOM 1386 O O . SER A 1 175 ? -4.449 4.466 4.777 1.00 95.25 175 SER A O 1
ATOM 1388 N N . VAL A 1 176 ? -4.806 5.275 2.696 1.00 97.06 176 VAL A N 1
ATOM 1389 C CA . VAL A 1 176 ? -3.932 4.349 1.969 1.00 97.06 176 VAL A CA 1
ATOM 1390 C C . VAL A 1 176 ? -2.699 5.128 1.543 1.00 97.06 176 VAL A C 1
ATOM 1392 O O . VAL A 1 176 ? -2.815 6.099 0.800 1.00 97.06 176 VAL A O 1
ATOM 1395 N N . SER A 1 177 ? -1.525 4.712 2.007 1.00 95.56 177 SER A N 1
ATOM 1396 C CA . SER A 1 177 ? -0.247 5.251 1.549 1.00 95.56 177 SER A CA 1
ATOM 1397 C C . SER A 1 177 ? 0.408 4.264 0.592 1.00 95.56 177 SER A C 1
ATOM 1399 O O . SER A 1 177 ? 0.587 3.102 0.954 1.00 95.56 177 SER A O 1
ATOM 1401 N N . VAL A 1 178 ? 0.766 4.737 -0.602 1.00 95.88 178 VAL A N 1
ATOM 1402 C CA . VAL A 1 178 ? 1.579 4.026 -1.593 1.00 95.88 178 VAL A CA 1
ATOM 1403 C C . VAL A 1 178 ? 2.893 4.784 -1.735 1.00 95.88 178 VAL A C 1
ATOM 1405 O O . VAL A 1 178 ? 2.896 5.918 -2.209 1.00 95.88 178 VAL A O 1
ATOM 1408 N N . SER A 1 179 ? 4.000 4.185 -1.310 1.00 93.88 179 SER A N 1
ATOM 1409 C CA . SER A 1 179 ? 5.337 4.791 -1.351 1.00 93.88 179 SER A CA 1
ATOM 1410 C C . SER A 1 179 ? 6.201 4.114 -2.407 1.00 93.88 179 SER A C 1
ATOM 1412 O O . SER A 1 179 ? 6.323 2.896 -2.409 1.00 93.88 179 SER A O 1
ATOM 1414 N N . MET A 1 180 ? 6.817 4.888 -3.293 1.00 92.88 180 MET A N 1
ATOM 1415 C CA . MET A 1 180 ? 7.624 4.395 -4.409 1.00 92.88 180 MET A CA 1
ATOM 1416 C C . MET A 1 180 ? 9.111 4.379 -4.077 1.00 92.88 180 MET A C 1
ATOM 1418 O O . MET A 1 180 ? 9.681 5.422 -3.756 1.00 92.88 180 MET A O 1
ATOM 1422 N N . PHE A 1 181 ? 9.743 3.217 -4.225 1.00 93.00 181 PHE A N 1
ATOM 1423 C CA . PHE A 1 181 ? 11.173 3.012 -3.976 1.00 93.00 181 PHE A CA 1
ATOM 1424 C C . PHE A 1 181 ? 11.958 2.624 -5.230 1.00 93.00 181 PHE A C 1
ATOM 1426 O O . PHE A 1 181 ? 13.183 2.663 -5.195 1.00 93.00 181 PHE A O 1
ATOM 1433 N N . SER A 1 182 ? 11.298 2.301 -6.343 1.00 92.38 182 SER A N 1
ATOM 1434 C CA . SER A 1 182 ? 11.961 1.983 -7.615 1.00 92.38 182 SER A CA 1
ATOM 1435 C C . SER A 1 182 ? 11.762 3.066 -8.676 1.00 92.38 182 SER A C 1
ATOM 1437 O O . SER A 1 182 ? 10.748 3.762 -8.694 1.00 92.38 182 SER A O 1
ATOM 1439 N N . ASP A 1 183 ? 12.727 3.185 -9.588 1.00 88.12 183 ASP A N 1
ATOM 1440 C CA . ASP A 1 183 ? 12.661 4.073 -10.749 1.00 88.12 183 ASP A CA 1
ATOM 1441 C C . ASP A 1 183 ? 11.894 3.473 -11.939 1.00 88.12 183 ASP A C 1
ATOM 1443 O O . ASP A 1 183 ? 11.725 4.161 -12.947 1.00 88.12 183 ASP A O 1
ATOM 1447 N N . LEU A 1 184 ? 11.431 2.212 -11.873 1.00 89.94 184 LEU A N 1
ATOM 1448 C CA . LEU A 1 184 ? 10.911 1.528 -13.068 1.00 89.94 184 LEU A CA 1
ATOM 1449 C C . LEU A 1 184 ? 9.711 2.229 -13.724 1.00 89.94 184 LEU A C 1
ATOM 1451 O O . LEU A 1 184 ? 9.529 2.125 -14.935 1.00 89.94 184 LEU A O 1
ATOM 1455 N N . TRP A 1 185 ? 8.923 2.971 -12.942 1.00 89.19 185 TRP A N 1
ATOM 1456 C CA . TRP A 1 185 ? 7.759 3.732 -13.414 1.00 89.19 185 TRP A CA 1
ATOM 1457 C C . TRP A 1 185 ? 8.115 5.108 -13.983 1.00 89.19 185 TRP A C 1
ATOM 1459 O O . TRP A 1 185 ? 7.245 5.811 -14.491 1.00 89.19 185 TRP A O 1
ATOM 1469 N N . LEU A 1 186 ? 9.381 5.516 -13.876 1.00 85.69 186 LEU A N 1
ATOM 1470 C CA . LEU A 1 186 ? 9.851 6.853 -14.244 1.00 85.69 186 LEU A CA 1
ATOM 1471 C C . LEU A 1 186 ? 10.609 6.863 -15.572 1.00 85.69 186 LEU A C 1
ATOM 1473 O O . LEU A 1 186 ? 10.728 7.918 -16.200 1.00 85.69 186 LEU A O 1
ATOM 1477 N N . ARG A 1 187 ? 11.064 5.691 -16.023 1.00 84.94 187 ARG A N 1
ATOM 1478 C CA . ARG A 1 187 ? 11.769 5.491 -17.293 1.00 84.94 187 ARG A CA 1
ATOM 1479 C C . ARG A 1 187 ? 10.881 5.883 -18.483 1.00 84.94 187 ARG A C 1
ATOM 1481 O O . ARG A 1 187 ? 9.678 5.613 -18.474 1.00 84.94 187 ARG A O 1
ATOM 1488 N N . THR A 1 188 ? 11.471 6.508 -19.503 1.00 83.81 188 THR A N 1
ATOM 1489 C CA . THR A 1 188 ? 10.784 6.879 -20.765 1.00 83.81 188 THR A CA 1
ATOM 1490 C C . THR A 1 188 ? 10.807 5.773 -21.821 1.00 83.81 188 THR A C 1
ATOM 1492 O O . THR A 1 188 ? 10.195 5.904 -22.874 1.00 83.81 188 THR A O 1
ATOM 1495 N N . SER A 1 189 ? 11.512 4.669 -21.565 1.00 86.94 189 SER A N 1
ATOM 1496 C CA . SER A 1 189 ? 11.492 3.515 -22.461 1.00 86.94 189 SER A CA 1
ATOM 1497 C C . SER A 1 189 ? 10.081 2.931 -22.572 1.00 86.94 189 SER A C 1
ATOM 1499 O O . SER A 1 189 ? 9.287 3.052 -21.642 1.00 86.94 189 SER A O 1
ATOM 1501 N N . ALA A 1 190 ? 9.787 2.203 -23.653 1.00 89.75 190 ALA A N 1
ATOM 1502 C CA . ALA A 1 190 ? 8.488 1.538 -23.829 1.00 89.75 190 ALA A CA 1
ATOM 1503 C C . ALA A 1 190 ? 8.117 0.624 -22.639 1.00 89.75 190 ALA A C 1
ATOM 1505 O O . ALA A 1 190 ? 6.959 0.555 -22.232 1.00 89.75 190 ALA A O 1
ATOM 1506 N N . ASN A 1 191 ? 9.110 -0.037 -22.027 1.00 91.06 191 ASN A N 1
ATOM 1507 C CA . ASN A 1 191 ? 8.907 -0.808 -20.799 1.00 91.06 191 ASN A CA 1
ATOM 1508 C C . ASN A 1 191 ? 8.530 0.103 -19.618 1.00 91.06 191 ASN A C 1
ATOM 1510 O O . ASN A 1 191 ? 7.621 -0.217 -18.857 1.00 91.06 191 ASN A O 1
ATOM 1514 N N . GLY A 1 192 ? 9.212 1.240 -19.459 1.00 89.62 192 GLY A N 1
ATOM 1515 C CA . GLY A 1 192 ? 8.914 2.233 -18.424 1.00 89.62 192 GLY A CA 1
ATOM 1516 C C . GLY A 1 192 ? 7.525 2.853 -18.566 1.00 89.62 192 GLY A C 1
ATOM 1517 O O . GLY A 1 192 ? 6.786 2.934 -17.587 1.00 89.62 192 GLY A O 1
ATOM 1518 N N . GLU A 1 193 ? 7.132 3.213 -19.789 1.00 90.88 193 GLU A N 1
ATOM 1519 C CA . GLU A 1 193 ? 5.778 3.672 -20.115 1.00 90.88 193 GLU A CA 1
ATOM 1520 C C . GLU A 1 193 ? 4.739 2.611 -19.743 1.00 90.88 193 GLU A C 1
ATOM 1522 O O . GLU A 1 193 ? 3.775 2.916 -19.040 1.00 90.88 193 GLU A O 1
ATOM 1527 N N . LYS A 1 194 ? 4.980 1.344 -20.105 1.00 94.69 194 LYS A N 1
ATOM 1528 C CA . LYS A 1 194 ? 4.055 0.253 -19.785 1.00 94.69 194 LYS A CA 1
ATOM 1529 C C . LYS A 1 194 ? 3.911 0.009 -18.284 1.00 94.69 194 LYS A C 1
ATOM 1531 O O . LYS A 1 194 ? 2.802 -0.157 -17.780 1.00 94.69 194 LYS A O 1
ATOM 1536 N N . ASN A 1 195 ? 5.023 0.023 -17.553 1.00 94.56 195 ASN A N 1
ATOM 1537 C CA . ASN A 1 195 ? 5.002 -0.082 -16.096 1.00 94.56 195 ASN A CA 1
ATOM 1538 C C . ASN A 1 195 ? 4.243 1.080 -15.463 1.00 94.56 195 ASN A C 1
ATOM 1540 O O . ASN A 1 195 ? 3.458 0.878 -14.537 1.00 94.56 195 ASN A O 1
ATOM 1544 N N . ARG A 1 196 ? 4.453 2.299 -15.967 1.00 92.94 196 ARG A N 1
ATOM 1545 C CA . ARG A 1 196 ? 3.738 3.488 -15.506 1.00 92.94 196 ARG A CA 1
ATOM 1546 C C . ARG A 1 196 ? 2.239 3.365 -15.741 1.00 92.94 196 ARG A C 1
ATOM 1548 O O . ARG A 1 196 ? 1.493 3.669 -14.823 1.00 92.94 196 ARG A O 1
ATOM 1555 N N . GLU A 1 197 ? 1.793 2.857 -16.892 1.00 94.38 197 GLU A N 1
ATOM 1556 C CA . GLU A 1 197 ? 0.371 2.558 -17.135 1.00 94.38 197 GLU A CA 1
ATOM 1557 C C . GLU A 1 197 ? -0.204 1.595 -16.085 1.00 94.38 197 GLU A C 1
ATOM 1559 O O . GLU A 1 197 ? -1.312 1.820 -15.591 1.00 94.38 197 GLU A O 1
ATOM 1564 N N . TYR A 1 198 ? 0.542 0.544 -15.714 1.00 96.06 198 TYR A N 1
ATOM 1565 C CA . TYR A 1 198 ? 0.129 -0.377 -14.648 1.00 96.06 198 TYR A CA 1
ATOM 1566 C C . TYR A 1 198 ? -0.011 0.340 -13.303 1.00 96.06 198 TYR A C 1
ATOM 1568 O O . TYR A 1 198 ? -1.018 0.154 -12.622 1.00 96.06 198 TYR A O 1
ATOM 1576 N N . LEU A 1 199 ? 0.950 1.199 -12.946 1.00 95.75 199 LEU A N 1
ATOM 1577 C CA . LEU A 1 199 ? 0.891 1.984 -11.712 1.00 95.75 199 LEU A CA 1
ATOM 1578 C C . LEU A 1 199 ? -0.269 2.988 -11.717 1.00 95.75 199 LEU A C 1
ATOM 1580 O O . LEU A 1 199 ? -0.995 3.060 -10.733 1.00 95.75 199 LEU A O 1
ATOM 1584 N N . VAL A 1 200 ? -0.469 3.734 -12.808 1.00 94.62 200 VAL A N 1
ATOM 1585 C CA . VAL A 1 200 ? -1.580 4.695 -12.947 1.00 94.62 200 VAL A CA 1
ATOM 1586 C C . VAL A 1 200 ? -2.915 3.981 -12.751 1.00 94.62 200 VAL A C 1
ATOM 1588 O O . VAL A 1 200 ? -3.760 4.446 -11.988 1.00 94.62 200 VAL A O 1
ATOM 1591 N N . SER A 1 201 ? -3.081 2.829 -13.410 1.00 95.94 201 SER A N 1
ATOM 1592 C CA . SER A 1 201 ? -4.296 2.016 -13.306 1.00 95.94 201 SER A CA 1
ATOM 1593 C C . SER A 1 201 ? -4.503 1.535 -11.870 1.00 95.94 201 SER A C 1
ATOM 1595 O O . SER A 1 201 ? -5.570 1.752 -11.311 1.00 95.94 201 SER A O 1
ATOM 1597 N N . PHE A 1 202 ? -3.457 1.004 -11.229 1.00 97.00 202 PHE A N 1
ATOM 1598 C CA . PHE A 1 202 ? -3.507 0.581 -9.829 1.00 97.00 202 PHE A CA 1
ATOM 1599 C C . PHE A 1 202 ? -3.883 1.723 -8.871 1.00 97.00 202 PHE A C 1
ATOM 1601 O O . PHE A 1 202 ? -4.742 1.552 -8.011 1.00 97.00 202 PHE A O 1
ATOM 1608 N N . LEU A 1 203 ? -3.270 2.901 -9.013 1.00 96.12 203 LEU A N 1
ATOM 1609 C CA . LEU A 1 203 ? -3.579 4.068 -8.180 1.00 96.12 203 LEU A CA 1
ATOM 1610 C C . LEU A 1 203 ? -5.024 4.550 -8.397 1.00 96.12 203 LEU A C 1
ATOM 1612 O O . LEU A 1 203 ? -5.681 4.958 -7.436 1.00 96.12 203 LEU A O 1
ATOM 1616 N N . SER A 1 204 ? -5.541 4.451 -9.627 1.00 95.38 204 SER A N 1
ATOM 1617 C CA . SER A 1 204 ? -6.953 4.717 -9.930 1.00 95.38 204 SER A CA 1
ATOM 1618 C C . SER A 1 204 ? -7.872 3.707 -9.264 1.00 95.38 204 SER A C 1
ATOM 1620 O O . SER A 1 204 ? -8.800 4.111 -8.568 1.00 95.38 204 SER A O 1
ATOM 1622 N N . ASP A 1 205 ? -7.571 2.418 -9.402 1.00 96.69 205 ASP A N 1
ATOM 1623 C CA . ASP A 1 205 ? -8.355 1.340 -8.805 1.00 96.69 205 ASP A CA 1
ATOM 1624 C C . ASP A 1 205 ? -8.381 1.458 -7.274 1.00 96.69 205 ASP A C 1
ATOM 1626 O O . ASP A 1 205 ? -9.423 1.243 -6.657 1.00 96.69 205 ASP A O 1
ATOM 1630 N N . VAL A 1 206 ? -7.265 1.858 -6.645 1.00 96.69 206 VAL A N 1
ATOM 1631 C CA . VAL A 1 206 ? -7.201 2.146 -5.201 1.00 96.69 206 VAL A CA 1
ATOM 1632 C C . VAL A 1 206 ? -8.134 3.296 -4.838 1.00 96.69 206 VAL A C 1
ATOM 1634 O O . VAL A 1 206 ? -8.928 3.153 -3.909 1.00 96.69 206 VAL A O 1
ATOM 1637 N N . SER A 1 207 ? -8.047 4.416 -5.559 1.00 95.38 207 SER A N 1
ATOM 1638 C CA . SER A 1 207 ? -8.885 5.599 -5.333 1.00 95.38 207 SER A CA 1
ATOM 1639 C C . SER A 1 207 ? -10.374 5.278 -5.453 1.00 95.38 207 SER A C 1
ATOM 1641 O O . SER A 1 207 ? -11.160 5.656 -4.582 1.00 95.38 207 SER A O 1
ATOM 1643 N N . ASP A 1 208 ? -10.749 4.520 -6.485 1.00 95.31 208 ASP A N 1
ATOM 1644 C CA . ASP A 1 208 ? -12.130 4.130 -6.758 1.00 95.31 208 ASP A CA 1
ATOM 1645 C C . ASP A 1 208 ? -12.648 3.124 -5.721 1.00 95.31 208 ASP A C 1
ATOM 1647 O O . ASP A 1 208 ? -13.743 3.301 -5.178 1.00 95.31 208 ASP A O 1
ATOM 1651 N N . ALA A 1 209 ? -11.852 2.100 -5.384 1.00 95.81 209 ALA A N 1
ATOM 1652 C CA . ALA A 1 209 ? -12.245 1.041 -4.452 1.00 95.81 209 ALA A CA 1
ATOM 1653 C C . ALA A 1 209 ? -12.596 1.576 -3.060 1.00 95.81 209 ALA A C 1
ATOM 1655 O O . ALA A 1 209 ? -13.541 1.093 -2.434 1.00 95.81 209 ALA A O 1
ATOM 1656 N N . ILE A 1 210 ? -11.859 2.584 -2.590 1.00 93.75 210 ILE A N 1
ATOM 1657 C CA . ILE A 1 210 ? -12.092 3.210 -1.283 1.00 93.75 210 ILE A CA 1
ATOM 1658 C C . ILE A 1 210 ? -12.905 4.506 -1.376 1.00 93.75 210 ILE A C 1
ATOM 1660 O O . ILE A 1 210 ? -13.198 5.105 -0.345 1.00 93.75 210 ILE A O 1
ATOM 1664 N N . SER A 1 211 ? -13.258 4.947 -2.590 1.00 92.12 211 SER A N 1
ATOM 1665 C CA . SER A 1 211 ? -13.915 6.236 -2.843 1.00 92.12 211 SER A CA 1
ATOM 1666 C C . SER A 1 211 ? -13.169 7.406 -2.186 1.00 92.12 211 SER A C 1
ATOM 1668 O O . SER A 1 211 ? -13.737 8.156 -1.390 1.00 92.12 211 SER A O 1
ATOM 1670 N N . ALA A 1 212 ? -11.873 7.534 -2.486 1.00 89.31 212 ALA A N 1
ATOM 1671 C CA . ALA A 1 212 ? -11.005 8.539 -1.881 1.00 89.31 212 ALA A CA 1
ATOM 1672 C C . ALA A 1 212 ? -11.549 9.962 -2.093 1.00 89.31 212 ALA A C 1
ATOM 1674 O O . ALA A 1 212 ? -11.766 10.401 -3.221 1.00 89.31 212 ALA A O 1
ATOM 1675 N N . GLU A 1 213 ? -11.719 10.722 -1.009 1.00 86.94 213 GLU A N 1
ATOM 1676 C CA . GLU A 1 213 ? -12.184 12.114 -1.103 1.00 86.94 213 GLU A CA 1
ATOM 1677 C C . GLU A 1 213 ? -11.072 13.065 -1.544 1.00 86.94 213 GLU A C 1
ATOM 1679 O O . GLU A 1 213 ? -11.318 14.125 -2.122 1.00 86.94 213 GLU A O 1
ATOM 1684 N N . SER A 1 214 ? -9.827 12.711 -1.233 1.00 85.56 214 SER A N 1
ATOM 1685 C CA . SER A 1 214 ? -8.662 13.469 -1.664 1.00 85.56 214 SER A CA 1
ATOM 1686 C C . SER A 1 214 ? -7.450 12.569 -1.819 1.00 85.56 214 SER A C 1
ATOM 1688 O O . SER A 1 214 ? -7.291 11.583 -1.096 1.00 85.56 214 SER A O 1
ATOM 1690 N N . VAL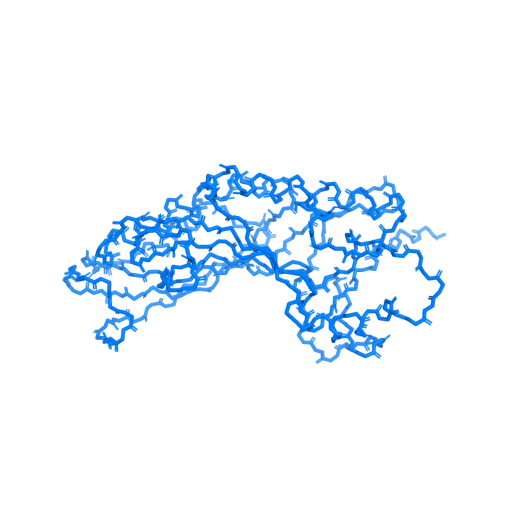 A 1 215 ? -6.577 12.955 -2.747 1.00 86.44 215 VAL A N 1
ATOM 1691 C CA . VAL A 1 215 ? -5.290 12.304 -2.979 1.00 86.44 215 VAL A CA 1
ATOM 1692 C C . VAL A 1 215 ? -4.198 13.338 -2.800 1.00 86.44 215 VAL A C 1
ATOM 1694 O O . VAL A 1 215 ? -4.108 14.311 -3.555 1.00 86.44 215 VAL A O 1
ATOM 1697 N N . LYS A 1 216 ? -3.380 13.139 -1.772 1.00 85.44 216 LYS A N 1
ATOM 1698 C CA . LYS A 1 216 ? -2.176 13.927 -1.537 1.00 85.44 216 LYS A CA 1
ATOM 1699 C C . LYS A 1 216 ? -0.987 13.246 -2.183 1.00 85.44 216 LYS A C 1
ATOM 1701 O O . LYS A 1 216 ? -0.894 12.023 -2.196 1.00 85.44 216 LYS A O 1
ATOM 1706 N N . ARG A 1 217 ? -0.092 14.059 -2.726 1.00 84.50 217 ARG A N 1
ATOM 1707 C CA . ARG A 1 217 ? 1.122 13.610 -3.395 1.00 84.50 217 ARG A CA 1
ATOM 1708 C C . ARG A 1 217 ? 2.282 14.331 -2.740 1.00 84.50 217 ARG A C 1
ATOM 1710 O O . ARG A 1 217 ? 2.324 15.558 -2.767 1.00 84.50 217 ARG A O 1
ATOM 1717 N N . ASP A 1 218 ? 3.189 13.575 -2.142 1.00 77.75 218 ASP A N 1
ATOM 1718 C CA . ASP A 1 218 ? 4.320 14.123 -1.405 1.00 77.75 218 ASP A CA 1
ATOM 1719 C C . ASP A 1 218 ? 5.649 13.648 -2.005 1.00 77.75 218 ASP A C 1
ATOM 1721 O O . ASP A 1 218 ? 5.873 12.462 -2.242 1.00 77.75 218 ASP A O 1
ATOM 1725 N N . LYS A 1 219 ? 6.553 14.614 -2.205 1.00 71.94 219 LYS A N 1
ATOM 1726 C CA . LYS A 1 219 ? 7.949 14.457 -2.663 1.00 71.94 219 LYS A CA 1
ATOM 1727 C C . LYS A 1 219 ? 8.945 14.440 -1.488 1.00 71.94 219 LYS A C 1
ATOM 1729 O O . LYS A 1 219 ? 10.133 14.719 -1.649 1.00 71.94 219 LYS A O 1
ATOM 1734 N N . TYR A 1 220 ? 8.463 14.233 -0.262 1.00 54.66 220 TYR A N 1
ATOM 1735 C CA . TYR A 1 220 ? 9.253 14.425 0.954 1.00 54.66 220 TYR A CA 1
ATOM 1736 C C . TYR A 1 220 ? 10.493 13.511 0.946 1.00 54.66 220 TYR A C 1
ATOM 1738 O O . TYR A 1 220 ? 10.387 12.327 1.238 1.00 54.66 220 TYR A O 1
ATOM 1746 N N . LYS A 1 221 ? 11.674 14.105 0.704 1.00 51.19 221 LYS A N 1
ATOM 1747 C CA . LYS A 1 221 ? 13.022 13.485 0.710 1.00 51.19 221 LYS A CA 1
ATOM 1748 C C . LYS A 1 221 ? 13.466 12.814 -0.590 1.00 51.19 221 LYS A C 1
ATOM 1750 O O . LYS A 1 221 ? 14.251 11.869 -0.567 1.00 51.19 221 LYS A O 1
ATOM 1755 N N . THR A 1 222 ? 13.053 13.353 -1.731 1.00 60.31 222 THR A N 1
ATOM 1756 C CA . THR A 1 222 ? 13.478 12.784 -3.009 1.00 60.31 222 THR A CA 1
ATOM 1757 C C . THR A 1 222 ? 14.986 12.864 -3.272 1.00 60.31 222 THR A C 1
ATOM 1759 O O . THR A 1 222 ? 15.470 12.114 -4.106 1.00 60.31 222 THR A O 1
ATOM 1762 N N . SER A 1 223 ? 15.751 13.741 -2.603 1.00 63.31 223 SER A N 1
ATOM 1763 C CA . SER A 1 223 ? 17.197 13.878 -2.859 1.00 63.31 223 SER A CA 1
ATOM 1764 C C . SER A 1 223 ? 17.939 12.556 -2.712 1.00 63.31 223 SER A C 1
ATOM 1766 O O . SER A 1 223 ? 18.749 12.223 -3.569 1.00 63.31 223 SER A O 1
ATOM 1768 N N . ASP A 1 224 ? 17.629 11.804 -1.656 1.00 78.44 224 ASP A N 1
ATOM 1769 C CA . ASP A 1 224 ? 18.285 10.531 -1.373 1.00 78.44 224 ASP A CA 1
ATOM 1770 C C . ASP A 1 224 ? 17.801 9.467 -2.355 1.00 78.44 224 ASP A C 1
ATOM 1772 O O . ASP A 1 224 ? 18.621 8.739 -2.884 1.00 78.44 224 ASP A O 1
ATOM 1776 N N . PHE A 1 225 ? 16.506 9.450 -2.696 1.00 85.00 225 PHE A N 1
ATOM 1777 C CA . PHE A 1 225 ? 15.963 8.554 -3.722 1.00 85.00 225 PHE A CA 1
ATOM 1778 C C . PHE A 1 225 ? 16.633 8.743 -5.087 1.00 85.00 225 PHE A C 1
ATOM 1780 O O . PHE A 1 225 ? 17.102 7.787 -5.702 1.00 85.00 225 PHE A O 1
ATOM 1787 N N . TRP A 1 226 ? 16.697 9.985 -5.564 1.00 83.06 226 TRP A N 1
ATOM 1788 C CA . TRP A 1 226 ? 17.274 10.292 -6.867 1.00 83.06 226 TRP A CA 1
ATOM 1789 C C . TRP A 1 226 ? 18.790 10.078 -6.894 1.00 83.06 226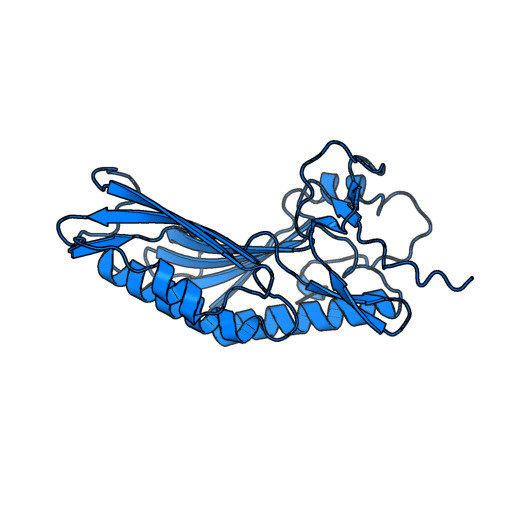 TRP A C 1
ATOM 1791 O O . TRP A 1 226 ? 19.324 9.661 -7.919 1.00 83.06 226 TRP A O 1
ATOM 1801 N N . ASN A 1 227 ? 19.479 10.360 -5.784 1.00 81.88 227 ASN A N 1
ATOM 1802 C CA . ASN A 1 227 ? 20.906 10.084 -5.627 1.00 81.88 227 ASN A CA 1
ATOM 1803 C C . ASN A 1 227 ? 21.176 8.573 -5.560 1.00 81.88 227 ASN A C 1
ATOM 1805 O O . ASN A 1 227 ? 22.066 8.083 -6.244 1.00 81.88 227 ASN A O 1
ATOM 1809 N N . ASP A 1 228 ? 20.384 7.822 -4.791 1.00 85.75 228 ASP A N 1
ATOM 1810 C CA . ASP A 1 228 ? 20.489 6.366 -4.680 1.00 85.75 228 ASP A CA 1
ATOM 1811 C C . ASP A 1 228 ? 20.374 5.708 -6.054 1.00 85.75 228 ASP A C 1
ATOM 1813 O O . ASP A 1 228 ? 21.177 4.840 -6.380 1.00 85.75 228 ASP A O 1
ATOM 1817 N N . LEU A 1 229 ? 19.436 6.167 -6.882 1.00 84.75 229 LEU A N 1
ATOM 1818 C CA . LEU A 1 229 ? 19.191 5.610 -8.213 1.00 84.75 229 LEU A CA 1
ATOM 1819 C C . LEU A 1 229 ? 19.986 6.305 -9.332 1.00 84.75 229 LEU A C 1
ATOM 1821 O O . LEU A 1 229 ? 19.744 6.019 -10.503 1.00 84.75 229 LEU A O 1
ATOM 1825 N N . SER A 1 230 ? 20.927 7.198 -8.994 1.00 76.44 230 SER A N 1
ATOM 1826 C CA . SER A 1 230 ? 21.771 7.937 -9.951 1.00 76.44 230 SER A CA 1
ATOM 1827 C C . SER A 1 230 ? 20.995 8.705 -11.032 1.00 76.44 230 SER A C 1
ATOM 1829 O O . SER A 1 230 ? 21.520 8.985 -12.110 1.00 76.44 230 SER A O 1
ATOM 1831 N N . VAL A 1 231 ? 19.752 9.099 -10.749 1.00 72.44 231 VAL A N 1
ATOM 1832 C CA . VAL A 1 231 ? 18.844 9.712 -11.737 1.00 72.44 231 VAL A CA 1
ATOM 1833 C C . VAL A 1 231 ? 19.323 11.106 -12.173 1.00 72.44 231 VAL A C 1
ATOM 1835 O O . VAL A 1 231 ? 18.980 11.573 -13.252 1.00 72.44 231 VAL A O 1
ATOM 1838 N N . TYR A 1 232 ? 20.169 11.768 -11.375 1.00 64.50 232 TYR A N 1
ATOM 1839 C CA . TYR A 1 232 ? 20.704 13.101 -11.681 1.00 64.50 232 TYR A CA 1
ATOM 1840 C C . TYR A 1 232 ? 22.048 13.120 -12.433 1.00 64.50 232 TYR A C 1
ATOM 1842 O O . TYR A 1 232 ? 22.493 14.200 -12.823 1.00 64.50 232 TYR A O 1
ATOM 1850 N N . SER A 1 233 ? 22.735 11.983 -12.607 1.00 54.06 233 SER A N 1
ATOM 1851 C CA . SER A 1 233 ? 24.156 11.966 -13.013 1.00 54.06 233 SER A CA 1
ATOM 1852 C C . SER A 1 233 ? 24.462 11.739 -14.504 1.00 54.06 233 SER A C 1
ATOM 1854 O O . SER A 1 233 ? 25.638 11.800 -14.861 1.00 54.06 233 SER A O 1
ATOM 1856 N N . GLY A 1 234 ? 23.466 11.576 -15.385 1.00 49.75 234 GLY A N 1
ATOM 1857 C CA . GLY A 1 234 ? 23.650 11.667 -16.847 1.00 49.75 234 GLY A CA 1
ATOM 1858 C C . GLY A 1 234 ? 23.083 10.513 -17.689 1.00 49.75 234 GLY A C 1
ATOM 1859 O O . GLY A 1 234 ? 22.857 9.420 -17.184 1.00 49.75 234 GLY A O 1
ATOM 1860 N N . ASP A 1 235 ? 22.878 10.821 -18.978 1.00 45.41 235 ASP A N 1
ATOM 1861 C CA . ASP A 1 235 ? 22.525 10.003 -20.163 1.00 45.41 235 ASP A CA 1
ATOM 1862 C C . ASP A 1 235 ? 21.256 9.127 -20.172 1.00 45.41 235 ASP A C 1
ATOM 1864 O O . ASP A 1 235 ? 20.860 8.672 -21.245 1.00 45.41 235 ASP A O 1
ATOM 1868 N N . ASP A 1 236 ? 20.568 8.939 -19.051 1.00 53.34 236 ASP A N 1
ATOM 1869 C CA . ASP A 1 236 ? 19.302 8.201 -19.025 1.00 53.34 236 ASP A CA 1
ATOM 1870 C C . ASP A 1 236 ? 18.089 9.136 -19.212 1.00 53.34 236 ASP A C 1
ATOM 1872 O O . ASP A 1 236 ? 17.869 10.070 -18.435 1.00 53.34 236 ASP A O 1
ATOM 1876 N N . ASP A 1 237 ? 17.253 8.852 -20.216 1.00 58.59 237 ASP A N 1
ATOM 1877 C CA . ASP A 1 237 ? 15.992 9.560 -20.457 1.00 58.59 237 ASP A CA 1
ATOM 1878 C C . ASP A 1 237 ? 14.953 9.201 -19.365 1.00 58.59 237 ASP A C 1
ATOM 1880 O O . ASP A 1 237 ? 14.139 8.279 -19.512 1.00 58.59 237 ASP A O 1
ATOM 1884 N N . TYR A 1 238 ? 14.960 9.917 -18.241 1.00 68.94 238 TYR A N 1
ATOM 1885 C CA . TYR A 1 238 ? 13.893 9.872 -17.234 1.00 68.94 238 TYR A CA 1
ATOM 1886 C C . TYR A 1 238 ? 12.875 10.986 -17.477 1.00 68.94 238 TYR A C 1
ATOM 1888 O O . TYR A 1 238 ? 13.195 12.037 -18.030 1.00 68.94 238 TYR A O 1
ATOM 1896 N N . ILE A 1 239 ? 11.631 10.780 -17.040 1.00 62.31 239 ILE A N 1
ATOM 1897 C CA . ILE A 1 239 ? 10.680 11.893 -17.019 1.00 62.31 239 ILE A CA 1
ATOM 1898 C C . ILE A 1 239 ? 11.091 12.868 -15.913 1.00 62.31 239 ILE A C 1
ATOM 1900 O O . ILE A 1 239 ? 11.245 12.466 -14.759 1.00 62.31 239 ILE A O 1
ATOM 1904 N N . ASP A 1 240 ? 11.209 14.151 -16.265 1.00 60.88 240 ASP A N 1
ATOM 1905 C CA . ASP A 1 240 ? 11.183 15.262 -15.310 1.00 60.88 240 ASP A CA 1
ATOM 1906 C C . ASP A 1 240 ? 9.811 15.250 -14.622 1.00 60.88 240 ASP A C 1
ATOM 1908 O O . ASP A 1 240 ? 8.809 15.742 -15.146 1.00 60.88 240 ASP A O 1
ATOM 1912 N N . LEU A 1 241 ? 9.724 14.558 -13.488 1.00 57.78 241 LEU A N 1
ATOM 1913 C CA . LEU A 1 241 ? 8.444 14.274 -12.856 1.00 57.78 241 LEU A CA 1
ATOM 1914 C C . LEU A 1 241 ? 8.040 15.363 -11.871 1.00 57.78 241 LEU A C 1
ATOM 1916 O O . LEU A 1 241 ? 8.598 15.506 -10.775 1.00 57.78 241 LEU A O 1
ATOM 1920 N N . GLU A 1 242 ? 6.957 16.046 -12.219 1.00 59.31 242 GLU A N 1
ATOM 1921 C CA . GLU A 1 242 ? 6.010 16.545 -11.230 1.00 59.31 242 GLU A CA 1
ATOM 1922 C C . GLU A 1 242 ? 5.078 15.397 -10.788 1.00 59.31 242 GLU A C 1
ATOM 1924 O O . GLU A 1 242 ? 4.700 14.576 -11.630 1.00 59.31 242 GLU A O 1
ATOM 1929 N N . PRO A 1 243 ? 4.749 15.241 -9.487 1.00 54.47 243 PRO A N 1
ATOM 1930 C CA . PRO A 1 243 ? 4.026 14.070 -8.969 1.00 54.47 243 PRO A CA 1
ATOM 1931 C C . PRO A 1 243 ? 2.661 13.852 -9.619 1.00 54.47 243 PRO A C 1
ATOM 1933 O O . PRO A 1 243 ? 2.177 12.723 -9.678 1.00 54.47 243 PRO A O 1
ATOM 1936 N N . GLU A 1 244 ? 2.048 14.931 -10.101 1.00 61.16 244 GLU A N 1
ATOM 1937 C CA . GLU A 1 244 ? 0.756 14.948 -10.784 1.00 61.16 244 GLU A CA 1
ATOM 1938 C C . GLU A 1 244 ? 0.800 14.257 -12.154 1.00 61.16 244 GLU A C 1
ATOM 1940 O O . GLU A 1 244 ? -0.244 13.940 -12.712 1.00 61.16 244 GLU A O 1
ATOM 1945 N N . ALA A 1 245 ? 1.989 14.009 -12.713 1.00 64.81 245 ALA A N 1
ATOM 1946 C CA . ALA A 1 245 ? 2.134 13.354 -14.011 1.00 64.81 245 ALA A CA 1
ATOM 1947 C C . ALA A 1 245 ? 2.007 11.818 -13.949 1.00 64.81 245 ALA A C 1
ATOM 1949 O O . ALA A 1 245 ? 1.905 11.182 -14.997 1.00 64.81 245 ALA A O 1
ATOM 1950 N N . ILE A 1 246 ? 2.044 11.211 -12.755 1.00 69.69 246 ILE A N 1
ATOM 1951 C CA . ILE A 1 246 ? 1.897 9.751 -12.585 1.00 69.69 246 ILE A CA 1
ATOM 1952 C C . ILE A 1 246 ? 0.451 9.350 -12.276 1.00 69.69 246 ILE A C 1
ATOM 1954 O O . ILE A 1 246 ? 0.034 8.265 -12.657 1.00 69.69 246 ILE A O 1
ATOM 1958 N N . TYR A 1 247 ? -0.314 10.190 -11.583 1.00 68.88 247 TYR A N 1
ATOM 1959 C CA . TYR A 1 247 ? -1.708 9.935 -11.212 1.00 68.88 247 TYR A CA 1
ATOM 1960 C C . TYR A 1 247 ? -2.392 11.255 -10.903 1.00 68.88 247 TYR A C 1
ATOM 1962 O O . TYR A 1 247 ? -1.738 12.076 -10.221 1.00 68.88 247 TYR A O 1
#

Foldseek 3Di:
DDPPPDDAWEFEPDFQKKKKFKDAQPDFKQQSQLVVLLLLVLLLLVLCPQFKFFFKKKFKKWADLAIDTDDPDDRPTDIDIFMDGDPVGDDSVNVSVSSDDPNGNGIHTFKIKRAQMWGWAFDPNDIDTDTQVSYFYFFQQDTDPPDDRGGQKIWMWGKDQCPVPPPHPHRIMIMIMITGGTCLCFAPPPRNVVRLVSQLSSVVSSCVSNVGPDMDMDSPPNVRSCSRNVVPPDDGDTDPDDRVVSD

Radius of gyration: 19.22 Å; chains: 1; bounding box: 43×40×53 Å

Sequence (247 aa):
MTGTDEPEVRVSMASGLIWEFVVPSSATTCAEEAKEMVQFCDQLYSAFGEFLVPLEISYGITKFDQDTNLRPDSNTGELVRREVRNKKGISVREFLKSTDVDGAQARWIPRVPFDRNRYRVHADGTDYAIERSECTPYRNGEPDQGKVVSDPLELAVTHRPAKNYPSVTTEYALSVSVSMFSDLWLRTSANGEKNREYLVSFLSDVSDAISAESVKRDKYKTSDFWNDLSVYSGDDDYIDLEPEAIY

pLDDT: mean 86.81, std 12.95, range [34.38, 97.88]

Secondary structure (DSSP, 8-state):
----PPP-EEEESS-SEEEEEEEEE---BHHHHHHHHHHHHHHHHHHHTTTEE--EEEEEEEEESS--B--SS---SEEEEEEEE-TT---HHHHHHHT--TT-SEEE--EEEEBS-EEEEEETTEEEEEEGGGEEEEETTEE-TTS-PPPSEEEEEEEEEGGG-TT--SSEEEEEEEEE-BSTTTB-SHHHHHHHHHHHHHHHHHHHHHT-SEEEEE-TTHHHHHHHTTTTSSS--B----GGGT-